Protein AF-A0A3G6J5B6-F1 (afdb_monomer_lite)

pLDDT: mean 77.74, std 16.74, range [31.55, 97.5]

Organism: NCBI:txid1862358

Sequence (348 aa):
MFDFSLPQRQQSPADLLTHHPTADLSTFVQHTSITLADLYRAPGVIAPTATPEEYPDSFTSWRYRCGLASPVDADMVTQTFLLRRLRRLLHIDDGQRAAMYASLLGSTQLAASLSQSQMRAAAMLVGLIFSEEPHEYDNVAYPGTIDAALAMLRSQPDVVAEATSLLSLLPVMNAQPETTEPAPVAAAPSWCGLTLHAHYTAAELYSAISSTPQVSLAHWPETINYFEHEQSTVGMIVTTIDPEAGQLAGNGRVATAISQHQCSLDLGQCVTADTRLGRALADDLTTAPTLLLAAGKPGTVETPSAEYEMLGTITLVESGSVDDAIYTVQVTHPLPQHVCRRWLSCGC

Radius of gyration: 21.91 Å; chains: 1; bounding box: 72×38×58 Å

Foldseek 3Di:
DDPPPDPPPPDQPLRLCLVVPDPAPVSSCVVNVDDPCRQLPFPPDDDPPDDPPQQHSANVSSCVVNVVDDFPDPPVLLVSLLRNLLSLCQQFQALVLLVLLLCLLPDPDALVPDDLLSNLSLLLVLLSSPQDDQDPSRPDDRLQDSRSSSVSSNVGVSSSVRSNSCSVVRNVVNDDPQDDHWAPFPPPPPSLNDTAQRKGFPSSNCSSQEPDSHNHVVPPPAQWDWHDDPVAIEIEGEFEDDQVPPPDPPVGWYWADPFQFKIKTQRDPRFACPDPVVVLQVDPDPRRHFYWYWYFYPPQPPDSSTMTGTQHTKDFDDDDPSVRSITMITGPGGHTPVSCCSRVVNDD

Secondary structure (DSSP, 8-state):
-----PPP----HHHHHHHS--S-HHHHHHHH---HHHHTPPPS---TT--TTS--SSHHHHHHHTTS---S-S-HHHHHHHHHHGGGGTT---HHHHHHHHHHHH----GGGS-HHHHHHHHHHHHHHH-SPPPTT------SSHHHHHHHHHT-HHHHHHHHHHHHHHHHHH--TTSPPP-B-TTS-TTS--BTT-EEEHHHHHHHH-S-S---GGG---SEEEEEETTEEEEEEEEEE-SS-SS--SS--EEEESSSSEEEEE-GGG--TTSHHHHHHHS--TT--EEEEEEE-TT-TTSTT-EEEEEEEEEEEEE--TTTTEEEEEESSPPPHHHHHHHHSS--

Structure (mmCIF, N/CA/C/O backbone):
data_AF-A0A3G6J5B6-F1
#
_entry.id   AF-A0A3G6J5B6-F1
#
loop_
_atom_site.group_PDB
_atom_site.id
_atom_site.type_symbol
_atom_site.label_atom_id
_atom_site.label_alt_id
_atom_site.label_comp_id
_atom_site.label_asym_id
_atom_site.label_entity_id
_atom_site.label_seq_id
_atom_site.pdbx_PDB_ins_code
_atom_site.Cartn_x
_atom_site.Cartn_y
_atom_site.Cartn_z
_atom_site.occupancy
_atom_site.B_iso_or_equiv
_atom_site.auth_seq_id
_atom_site.auth_comp_id
_atom_site.auth_asym_id
_atom_site.auth_atom_id
_atom_site.pdbx_PDB_model_num
ATOM 1 N N . MET A 1 1 ? 44.264 -15.698 17.844 1.00 42.72 1 MET A N 1
ATOM 2 C CA . MET A 1 1 ? 44.268 -15.176 16.465 1.00 42.72 1 MET A CA 1
ATOM 3 C C . MET A 1 1 ? 42.816 -14.850 16.167 1.00 42.72 1 MET A C 1
ATOM 5 O O . MET A 1 1 ? 42.048 -15.762 15.911 1.00 42.72 1 MET A O 1
ATOM 9 N N . PHE A 1 2 ? 42.405 -13.609 16.436 1.00 33.22 2 PHE A N 1
ATOM 10 C CA . PHE A 1 2 ? 41.030 -13.168 16.206 1.00 33.22 2 PHE A CA 1
ATOM 11 C C . PHE A 1 2 ? 40.900 -12.868 14.717 1.00 33.22 2 PHE A C 1
ATOM 13 O O . PHE A 1 2 ? 41.606 -12.001 14.204 1.00 33.22 2 PHE A O 1
ATOM 20 N N . ASP A 1 3 ? 40.069 -13.649 14.037 1.00 31.91 3 ASP A N 1
ATOM 21 C CA . ASP A 1 3 ? 39.690 -13.422 12.651 1.00 31.91 3 ASP A CA 1
ATOM 22 C C . ASP A 1 3 ? 38.783 -12.187 12.614 1.00 31.91 3 ASP A C 1
ATOM 24 O O . ASP A 1 3 ? 37.577 -12.254 12.844 1.00 31.91 3 ASP A O 1
ATOM 28 N N . PHE A 1 4 ? 39.401 -11.022 12.423 1.00 37.22 4 PHE A N 1
ATOM 29 C CA . PHE A 1 4 ? 38.705 -9.806 12.029 1.00 37.22 4 PHE A CA 1
ATOM 30 C C . PHE A 1 4 ? 38.394 -9.913 10.538 1.00 37.22 4 PHE A C 1
ATOM 32 O O . PHE A 1 4 ? 38.990 -9.225 9.708 1.00 37.22 4 PHE A O 1
ATOM 39 N N . SER A 1 5 ? 37.463 -10.801 10.197 1.00 32.56 5 SER A N 1
ATOM 40 C CA . SER A 1 5 ? 36.795 -10.750 8.909 1.00 32.56 5 SER A CA 1
ATOM 41 C C . SER A 1 5 ? 36.104 -9.389 8.826 1.00 32.56 5 SER A C 1
ATOM 43 O O . SER A 1 5 ? 35.134 -9.119 9.534 1.00 32.56 5 SER A O 1
ATOM 45 N N . LEU A 1 6 ? 36.681 -8.491 8.022 1.00 31.55 6 LEU A N 1
ATOM 46 C CA . LEU A 1 6 ? 36.073 -7.214 7.660 1.00 31.55 6 LEU A CA 1
ATOM 47 C C . LEU A 1 6 ? 34.620 -7.474 7.233 1.00 31.55 6 LEU A C 1
ATOM 49 O O . LEU A 1 6 ? 34.380 -8.478 6.554 1.00 31.55 6 LEU A O 1
ATOM 53 N N . PRO A 1 7 ? 33.655 -6.602 7.582 1.00 39.88 7 PRO A N 1
ATOM 54 C CA . PRO A 1 7 ? 32.309 -6.728 7.043 1.00 39.88 7 PRO A CA 1
ATOM 55 C C . PRO A 1 7 ? 32.432 -6.781 5.519 1.00 39.88 7 PRO A C 1
ATOM 57 O O . PRO A 1 7 ? 33.045 -5.892 4.919 1.00 39.88 7 PRO A O 1
ATOM 60 N N . GLN A 1 8 ? 31.936 -7.863 4.909 1.00 45.69 8 GLN A N 1
ATOM 61 C CA . GLN A 1 8 ? 31.892 -7.993 3.457 1.00 45.69 8 GLN A CA 1
ATOM 62 C C . GLN A 1 8 ? 31.290 -6.698 2.913 1.00 45.69 8 GLN A C 1
ATOM 64 O O . GLN A 1 8 ? 30.180 -6.327 3.299 1.00 45.69 8 GLN A O 1
ATOM 69 N N . ARG A 1 9 ? 32.036 -5.971 2.069 1.00 52.50 9 ARG A N 1
ATOM 70 C CA . ARG A 1 9 ? 31.459 -4.855 1.314 1.00 52.50 9 ARG A CA 1
ATOM 71 C C . ARG A 1 9 ? 30.231 -5.415 0.609 1.00 52.50 9 ARG A C 1
ATOM 73 O O . ARG A 1 9 ? 30.388 -6.289 -0.241 1.00 52.50 9 ARG A O 1
ATOM 80 N N . GLN A 1 10 ? 29.041 -4.940 0.976 1.00 64.81 10 GLN A N 1
ATOM 81 C CA . GLN A 1 10 ? 27.845 -5.197 0.185 1.00 64.81 10 GLN A CA 1
ATOM 82 C C . GLN A 1 10 ? 28.161 -4.728 -1.238 1.00 64.81 10 GLN A C 1
ATOM 84 O O . GLN A 1 10 ? 28.503 -3.562 -1.445 1.00 64.81 10 GLN A O 1
ATOM 89 N N . GLN A 1 11 ? 28.182 -5.668 -2.182 1.00 76.56 11 GLN A N 1
ATOM 90 C CA . GLN A 1 11 ? 28.435 -5.374 -3.589 1.00 76.56 11 GLN A CA 1
ATOM 91 C C . GLN A 1 11 ? 27.320 -4.461 -4.094 1.00 76.56 11 GLN A C 1
ATOM 93 O O . GLN A 1 11 ? 26.157 -4.648 -3.730 1.00 76.56 11 GLN A O 1
ATOM 98 N N . SER A 1 12 ? 27.666 -3.452 -4.895 1.00 85.69 12 SER A N 1
ATOM 99 C CA . SER A 1 12 ? 26.647 -2.545 -5.420 1.00 85.69 12 SER A CA 1
ATOM 100 C C . SER A 1 12 ? 25.731 -3.287 -6.409 1.00 85.69 12 SER A C 1
ATOM 102 O O . SER A 1 12 ? 26.182 -4.238 -7.058 1.00 85.69 12 SER A O 1
ATOM 104 N N . PRO A 1 13 ? 24.465 -2.861 -6.590 1.00 87.06 13 PRO A N 1
ATOM 105 C CA . PRO A 1 13 ? 23.591 -3.442 -7.610 1.00 87.06 13 PRO A CA 1
ATOM 106 C C . PRO A 1 13 ? 24.206 -3.440 -9.017 1.00 87.06 13 PRO A C 1
ATOM 108 O O . PRO A 1 13 ? 24.018 -4.392 -9.772 1.00 87.06 13 PRO A O 1
ATOM 111 N N . ALA A 1 14 ? 24.985 -2.407 -9.356 1.00 86.06 14 ALA A N 1
ATOM 112 C CA . ALA A 1 14 ? 25.696 -2.312 -10.630 1.00 86.06 14 ALA A CA 1
ATOM 113 C C . ALA A 1 14 ? 26.794 -3.380 -10.781 1.00 86.06 14 ALA A C 1
ATOM 115 O O . ALA A 1 14 ? 26.903 -4.007 -11.839 1.00 86.06 14 ALA A O 1
ATOM 116 N N . ASP A 1 15 ? 27.582 -3.627 -9.728 1.00 87.81 15 ASP A N 1
ATOM 117 C CA . ASP A 1 15 ? 28.602 -4.685 -9.736 1.00 87.81 15 ASP A CA 1
ATOM 118 C C . ASP A 1 15 ? 27.942 -6.057 -9.918 1.00 87.81 15 ASP A C 1
ATOM 120 O O . ASP A 1 15 ? 28.361 -6.864 -10.751 1.00 87.81 15 ASP A O 1
ATOM 124 N N . LEU A 1 16 ? 26.855 -6.297 -9.180 1.00 91.06 16 LEU A N 1
ATOM 125 C CA . LEU A 1 16 ? 26.084 -7.535 -9.252 1.00 91.06 16 LEU A CA 1
ATOM 126 C C . LEU A 1 16 ? 25.495 -7.766 -10.650 1.00 91.06 16 LEU A C 1
ATOM 128 O O . LEU A 1 16 ? 25.607 -8.872 -11.175 1.00 91.06 16 LEU A O 1
ATOM 132 N N . LEU A 1 17 ? 24.922 -6.740 -11.287 1.00 90.56 17 LEU A N 1
ATOM 133 C CA . LEU A 1 17 ? 24.386 -6.829 -12.653 1.00 90.56 17 LEU A CA 1
ATOM 134 C C . LEU A 1 17 ? 25.465 -7.042 -13.713 1.00 90.56 17 LEU A C 1
ATOM 136 O O . LEU A 1 17 ? 25.218 -7.714 -14.712 1.00 90.56 17 LEU A O 1
ATOM 140 N N . THR A 1 18 ? 26.665 -6.510 -13.492 1.00 90.38 18 THR A N 1
ATOM 141 C CA . THR A 1 18 ? 27.806 -6.735 -14.388 1.00 90.38 18 THR A CA 1
ATOM 142 C C . THR A 1 18 ? 28.248 -8.202 -14.359 1.00 90.38 18 THR A C 1
ATOM 144 O O . THR A 1 18 ? 28.619 -8.761 -15.391 1.00 90.38 18 THR A O 1
ATOM 147 N N . HIS A 1 19 ? 28.174 -8.853 -13.193 1.00 91.88 19 HIS A N 1
ATOM 148 C CA . HIS A 1 19 ? 28.518 -10.269 -13.031 1.00 91.88 19 HIS A CA 1
ATOM 149 C C . HIS A 1 19 ? 27.365 -11.233 -13.348 1.00 91.88 19 HIS A C 1
ATOM 151 O O . HIS A 1 19 ? 27.614 -12.361 -13.773 1.00 91.88 19 HIS A O 1
ATOM 157 N N . HIS A 1 20 ? 26.118 -10.788 -13.190 1.00 92.12 20 HIS A N 1
ATOM 158 C CA . HIS A 1 20 ? 24.905 -11.572 -13.428 1.00 92.12 20 HIS A CA 1
ATOM 159 C C . HIS A 1 20 ? 23.931 -10.814 -14.347 1.00 92.12 20 HIS A C 1
ATOM 161 O O . HIS A 1 20 ? 22.858 -10.394 -13.902 1.00 92.12 20 HIS A O 1
ATOM 167 N N . PRO A 1 21 ? 24.280 -10.623 -15.634 1.00 93.12 21 PRO A N 1
ATOM 168 C CA . PRO A 1 21 ? 23.452 -9.863 -16.558 1.00 93.12 21 PRO A CA 1
ATOM 169 C C . PRO A 1 21 ? 22.143 -10.605 -16.842 1.00 93.12 21 PRO A C 1
ATOM 171 O O . PRO A 1 21 ? 22.138 -11.746 -17.305 1.00 93.12 21 PRO A O 1
ATOM 174 N N . THR A 1 22 ? 21.017 -9.945 -16.587 1.00 94.69 22 THR A N 1
ATOM 175 C CA . THR A 1 22 ? 19.683 -10.480 -16.874 1.00 94.69 22 THR A CA 1
ATOM 176 C C . THR A 1 22 ? 18.681 -9.352 -17.110 1.00 94.69 22 THR A C 1
ATOM 178 O O . THR A 1 22 ? 18.867 -8.223 -16.651 1.00 94.69 22 THR A O 1
ATOM 181 N N . ALA A 1 23 ? 17.619 -9.661 -17.853 1.00 93.12 23 ALA A N 1
ATOM 182 C CA . ALA A 1 23 ? 16.462 -8.786 -18.016 1.00 93.12 23 ALA A CA 1
ATOM 183 C C . ALA A 1 23 ? 15.356 -9.046 -16.984 1.00 93.12 23 ALA A C 1
ATOM 185 O O . ALA A 1 23 ? 14.442 -8.238 -16.852 1.00 93.12 23 ALA A O 1
ATOM 186 N N . ASP A 1 24 ? 15.450 -10.161 -16.266 1.00 94.75 24 ASP A N 1
ATOM 187 C CA . ASP A 1 24 ? 14.440 -10.647 -15.339 1.00 94.75 24 ASP A CA 1
ATOM 188 C C . ASP A 1 24 ? 14.869 -10.380 -13.890 1.00 94.75 24 ASP A C 1
ATOM 190 O O . ASP A 1 24 ? 15.874 -10.919 -13.413 1.00 94.75 24 ASP A O 1
ATOM 194 N N . LEU A 1 25 ? 14.082 -9.550 -13.198 1.00 95.00 25 LEU A N 1
ATOM 195 C CA . LEU A 1 25 ? 14.292 -9.177 -11.800 1.00 95.00 25 LEU A CA 1
ATOM 196 C C . LEU A 1 25 ? 14.256 -10.395 -10.864 1.00 95.00 25 LEU A C 1
ATOM 198 O O . LEU A 1 25 ? 15.042 -10.464 -9.921 1.00 95.00 25 LEU A O 1
ATOM 202 N N . SER A 1 26 ? 13.390 -11.375 -11.134 1.00 93.75 26 SER A N 1
ATOM 203 C CA . SER A 1 26 ? 13.266 -12.577 -10.304 1.00 93.75 26 SER A CA 1
ATOM 204 C C . SER A 1 26 ? 14.547 -13.408 -10.349 1.00 93.75 26 SER A C 1
ATOM 206 O O . SER A 1 26 ? 15.126 -13.733 -9.312 1.00 93.75 26 SER A O 1
ATOM 208 N N . THR A 1 27 ? 15.050 -13.642 -11.562 1.00 94.25 27 THR A N 1
ATOM 209 C CA . THR A 1 27 ? 16.322 -14.317 -11.819 1.00 94.25 27 THR A CA 1
ATOM 210 C C . THR A 1 27 ? 17.488 -13.562 -11.168 1.00 94.25 27 THR A C 1
ATOM 212 O O . THR A 1 27 ? 18.389 -14.178 -10.599 1.00 94.25 27 THR A O 1
ATOM 215 N N . PHE A 1 28 ? 17.481 -12.225 -11.220 1.00 95.00 28 PHE A N 1
ATOM 216 C CA . PHE A 1 28 ? 18.530 -11.402 -10.616 1.00 95.00 28 PHE A CA 1
ATOM 217 C C . PHE A 1 28 ? 18.592 -11.560 -9.091 1.00 95.00 28 PHE A C 1
ATOM 219 O O . PHE A 1 28 ? 19.658 -11.852 -8.544 1.00 95.00 28 PHE A O 1
ATOM 226 N N . VAL A 1 29 ? 17.453 -11.410 -8.411 1.00 93.12 29 VAL A N 1
ATOM 227 C CA . VAL A 1 29 ? 17.349 -11.529 -6.947 1.00 93.12 29 VAL A CA 1
ATOM 228 C C . VAL A 1 29 ? 17.741 -12.935 -6.483 1.00 93.12 29 VAL A C 1
ATOM 230 O O . VAL A 1 29 ? 18.508 -13.077 -5.532 1.00 93.12 29 VAL A O 1
ATOM 233 N N . GLN A 1 30 ? 17.297 -13.977 -7.194 1.00 91.56 30 GLN A N 1
ATOM 234 C CA . GLN A 1 30 ? 17.623 -15.370 -6.867 1.00 91.56 30 GLN A CA 1
ATOM 235 C C . GLN A 1 30 ? 19.124 -15.675 -6.965 1.00 91.56 30 GLN A C 1
ATOM 237 O O . GLN A 1 30 ? 19.658 -16.388 -6.119 1.00 91.56 30 GLN A O 1
ATOM 242 N N . HIS A 1 31 ? 19.818 -15.143 -7.975 1.00 92.44 31 HIS A N 1
ATOM 243 C CA . HIS A 1 31 ? 21.240 -15.436 -8.185 1.00 92.44 31 HIS A CA 1
ATOM 244 C C . HIS A 1 31 ? 22.187 -14.591 -7.334 1.00 92.44 31 HIS A C 1
ATOM 246 O O . HIS A 1 31 ? 23.276 -15.050 -7.001 1.00 92.44 31 HIS A O 1
ATOM 252 N N . THR A 1 32 ? 21.797 -13.365 -6.993 1.00 91.44 32 THR A N 1
ATOM 253 C CA . THR A 1 32 ? 22.680 -12.420 -6.291 1.00 91.44 32 THR A CA 1
ATOM 254 C C . THR A 1 32 ? 22.428 -12.360 -4.791 1.00 91.44 32 THR A C 1
ATOM 256 O O . THR A 1 32 ? 23.261 -11.835 -4.058 1.00 91.44 32 THR A O 1
ATOM 259 N N . SER A 1 33 ? 21.300 -12.903 -4.320 1.00 87.75 33 SER A N 1
ATOM 260 C CA . SER A 1 33 ? 20.852 -12.799 -2.923 1.00 87.75 33 SER A CA 1
ATOM 261 C C . SER A 1 33 ? 20.696 -11.354 -2.418 1.00 87.75 33 SER A C 1
ATOM 263 O O . SER A 1 33 ? 20.596 -11.140 -1.210 1.00 87.75 33 SER A O 1
ATOM 265 N N . ILE A 1 34 ? 20.666 -10.353 -3.310 1.00 89.25 34 ILE A N 1
ATOM 266 C CA . ILE A 1 34 ? 20.338 -8.973 -2.939 1.00 89.25 34 ILE A CA 1
ATOM 267 C C . ILE A 1 34 ? 18.855 -8.884 -2.575 1.00 89.25 34 ILE A C 1
ATOM 269 O O . ILE A 1 34 ? 18.004 -9.468 -3.247 1.00 89.25 34 ILE A O 1
ATOM 273 N N . THR A 1 35 ? 18.522 -8.147 -1.518 1.00 90.19 35 THR A N 1
ATOM 274 C CA . THR A 1 35 ? 17.116 -7.906 -1.178 1.00 90.19 35 THR A CA 1
ATOM 275 C C . THR A 1 35 ? 16.519 -6.840 -2.099 1.00 90.19 35 THR A C 1
ATOM 277 O O . THR A 1 35 ? 17.224 -5.945 -2.569 1.00 90.19 35 THR A O 1
ATOM 280 N N . LEU A 1 36 ? 15.201 -6.883 -2.333 1.00 91.50 36 LEU A N 1
ATOM 281 C CA . LEU A 1 36 ? 14.524 -5.798 -3.053 1.00 91.50 36 LEU A CA 1
ATOM 282 C C . LEU A 1 36 ? 14.696 -4.462 -2.307 1.00 91.50 36 LEU A C 1
ATOM 284 O O . LEU A 1 36 ? 14.989 -3.447 -2.925 1.00 91.50 36 LEU A O 1
ATOM 288 N N . ALA A 1 37 ? 14.625 -4.454 -0.974 1.00 87.44 37 ALA A N 1
ATOM 289 C CA . ALA A 1 37 ? 14.861 -3.241 -0.190 1.00 87.44 37 ALA A CA 1
ATOM 290 C C . ALA A 1 37 ? 16.252 -2.627 -0.436 1.00 87.44 37 ALA A C 1
ATOM 292 O O . ALA A 1 37 ? 16.369 -1.407 -0.522 1.00 87.44 37 ALA A O 1
ATOM 293 N N . ASP A 1 38 ? 17.295 -3.450 -0.587 1.00 86.25 38 ASP A N 1
ATOM 294 C CA . ASP A 1 38 ? 18.650 -2.977 -0.889 1.00 86.25 38 ASP A CA 1
ATOM 295 C C . ASP A 1 38 ? 18.794 -2.501 -2.338 1.00 86.25 38 ASP A C 1
ATOM 297 O O . ASP A 1 38 ? 19.454 -1.494 -2.584 1.00 86.25 38 ASP A O 1
ATOM 301 N N . LEU A 1 39 ? 18.148 -3.183 -3.288 1.00 89.12 39 LEU A N 1
ATOM 302 C CA . LEU A 1 39 ? 18.158 -2.814 -4.707 1.00 89.12 39 LEU A CA 1
ATOM 303 C C . LEU A 1 39 ? 17.505 -1.444 -4.969 1.00 89.12 39 LEU A C 1
ATOM 305 O O . LEU A 1 39 ? 17.984 -0.687 -5.814 1.00 89.12 39 LEU A O 1
ATOM 309 N N . TYR A 1 40 ? 16.432 -1.141 -4.234 1.00 87.81 40 TYR A N 1
ATOM 310 C CA . TYR A 1 40 ? 15.631 0.085 -4.350 1.00 87.81 40 TYR A CA 1
ATOM 311 C C . TYR A 1 40 ? 15.936 1.117 -3.253 1.00 87.81 40 TYR A C 1
ATOM 313 O O . TYR A 1 40 ? 15.201 2.099 -3.078 1.00 87.81 40 TYR A O 1
ATOM 321 N N . ARG A 1 41 ? 17.004 0.903 -2.474 1.00 77.56 41 ARG A N 1
ATOM 322 C CA . ARG A 1 41 ? 17.431 1.848 -1.445 1.00 77.56 41 ARG A CA 1
ATOM 323 C C . ARG A 1 41 ? 17.878 3.136 -2.126 1.00 77.56 41 ARG A C 1
ATOM 325 O O . ARG A 1 41 ? 18.862 3.139 -2.856 1.00 77.56 41 ARG A O 1
ATOM 332 N N . ALA A 1 42 ? 17.197 4.241 -1.832 1.00 57.19 42 ALA A N 1
ATOM 333 C CA . ALA A 1 42 ? 17.701 5.547 -2.232 1.00 57.19 42 ALA A CA 1
ATOM 334 C C . ALA A 1 42 ? 19.010 5.825 -1.473 1.00 57.19 42 ALA A C 1
ATOM 336 O O . ALA A 1 42 ? 19.003 5.740 -0.238 1.00 57.19 42 ALA A O 1
ATOM 337 N N . PRO A 1 43 ? 20.122 6.170 -2.142 1.00 50.94 43 PRO A N 1
ATOM 338 C CA . PRO A 1 43 ? 21.253 6.770 -1.472 1.00 50.94 43 PRO A CA 1
ATOM 339 C C . PRO A 1 43 ? 20.716 8.036 -0.810 1.00 50.94 43 PRO A C 1
ATOM 341 O O . PRO A 1 43 ? 20.153 8.923 -1.454 1.00 50.94 43 PRO A O 1
ATOM 344 N N . GLY A 1 44 ? 20.779 8.049 0.520 1.00 37.34 44 GLY A N 1
ATOM 345 C CA . GLY A 1 44 ? 20.328 9.179 1.308 1.00 37.34 44 GLY A CA 1
ATOM 346 C C . GLY A 1 44 ? 21.014 10.444 0.813 1.00 37.34 44 GLY A C 1
ATOM 347 O O . GLY A 1 44 ? 22.231 10.463 0.679 1.00 37.34 44 GLY A O 1
ATOM 348 N N . VAL A 1 45 ? 20.210 11.480 0.573 1.00 35.28 45 VAL A N 1
ATOM 349 C CA . VAL A 1 45 ? 20.657 12.855 0.345 1.00 35.28 45 VAL A CA 1
ATOM 350 C C . VAL A 1 45 ? 21.665 12.961 -0.798 1.00 35.28 45 VAL A C 1
ATOM 352 O O . VAL A 1 45 ? 22.880 12.961 -0.609 1.00 35.28 45 VAL A O 1
ATOM 355 N N . ILE A 1 46 ? 21.124 13.139 -2.000 1.00 37.12 46 ILE A N 1
ATOM 356 C CA . ILE A 1 46 ? 21.845 13.769 -3.100 1.00 37.12 46 ILE A CA 1
ATOM 357 C C . ILE A 1 46 ? 22.542 15.016 -2.537 1.00 37.12 46 ILE A C 1
ATOM 359 O O . ILE A 1 46 ? 21.894 15.938 -2.037 1.00 37.12 46 ILE A O 1
ATOM 363 N N . ALA A 1 47 ? 23.877 15.013 -2.566 1.00 33.38 47 ALA A N 1
ATOM 364 C CA . ALA A 1 47 ? 24.666 16.212 -2.338 1.00 33.38 47 ALA A CA 1
ATOM 365 C C . ALA A 1 47 ? 24.092 17.340 -3.221 1.00 33.38 47 ALA A C 1
ATOM 367 O O . ALA A 1 47 ? 23.716 17.045 -4.355 1.00 33.38 47 ALA A O 1
ATOM 368 N N . PRO A 1 48 ? 24.066 18.615 -2.785 1.00 37.38 48 PRO A N 1
ATOM 369 C CA . PRO A 1 48 ? 23.473 19.740 -3.535 1.00 37.38 48 PRO A CA 1
ATOM 370 C C . PRO A 1 48 ? 24.037 19.988 -4.952 1.00 37.38 48 PRO A C 1
ATOM 372 O O . PRO A 1 48 ? 23.706 20.983 -5.588 1.00 37.38 48 PRO A O 1
ATOM 375 N N . THR A 1 49 ? 24.939 19.129 -5.424 1.00 37.50 49 THR A N 1
ATOM 376 C CA . THR A 1 49 ? 25.699 19.225 -6.663 1.00 37.50 49 THR A CA 1
ATOM 377 C C . THR A 1 49 ? 25.517 18.031 -7.604 1.00 37.50 49 THR A C 1
ATOM 379 O O . THR A 1 49 ? 26.186 18.025 -8.636 1.00 37.50 49 THR A O 1
ATOM 382 N N . ALA A 1 50 ? 24.699 17.011 -7.296 1.00 40.84 50 ALA A N 1
ATOM 383 C CA . ALA A 1 50 ? 24.488 15.938 -8.276 1.00 40.84 50 ALA A CA 1
ATOM 384 C C . ALA A 1 50 ? 23.655 16.462 -9.451 1.00 40.84 50 ALA A C 1
ATOM 386 O O . ALA A 1 50 ? 22.618 17.107 -9.276 1.00 40.84 50 ALA A O 1
ATOM 387 N N . THR A 1 51 ? 24.154 16.226 -10.659 1.00 42.62 51 THR A N 1
ATOM 388 C CA . THR A 1 51 ? 23.466 16.575 -11.894 1.00 42.62 51 THR A CA 1
ATOM 389 C C . THR A 1 51 ? 22.235 15.672 -12.075 1.00 42.62 51 THR A C 1
ATOM 391 O O . THR A 1 51 ? 22.236 14.541 -11.590 1.00 42.62 51 THR A O 1
ATOM 394 N N . PRO A 1 52 ? 21.193 16.112 -12.804 1.00 42.53 52 PRO A N 1
ATOM 395 C CA . PRO A 1 52 ? 19.992 15.315 -13.115 1.00 42.53 52 PRO A CA 1
ATOM 396 C C . PRO A 1 52 ? 20.225 13.988 -13.874 1.00 42.53 52 PRO A C 1
ATOM 398 O O . PRO A 1 52 ? 19.269 13.375 -14.336 1.00 42.53 52 PRO A O 1
ATOM 401 N N . GLU A 1 53 ? 21.474 13.557 -14.057 1.00 44.06 53 GLU A N 1
ATOM 402 C CA . GLU A 1 53 ? 21.873 12.392 -14.857 1.00 44.06 53 GLU A CA 1
ATOM 403 C C . GLU A 1 53 ? 21.921 11.078 -14.059 1.00 44.06 53 GLU A C 1
ATOM 405 O O . GLU A 1 53 ? 22.133 10.007 -14.632 1.00 44.06 53 GLU A O 1
ATOM 410 N N . GLU A 1 54 ? 21.697 11.106 -12.746 1.00 53.66 54 GLU A N 1
ATOM 411 C CA . GLU A 1 54 ? 21.625 9.881 -11.954 1.00 53.66 54 GLU A CA 1
ATOM 412 C C . GLU A 1 54 ? 20.218 9.276 -12.047 1.00 53.66 54 GLU A C 1
ATOM 414 O O . GLU A 1 54 ? 19.293 9.682 -11.350 1.00 53.66 54 GLU A O 1
ATOM 419 N N . TYR A 1 55 ? 20.060 8.278 -12.928 1.00 53.88 55 TYR A N 1
ATOM 420 C CA . TYR A 1 55 ? 18.854 7.442 -13.020 1.00 53.88 55 TYR A CA 1
ATOM 421 C C . TYR A 1 55 ? 18.339 7.029 -11.624 1.00 53.88 55 TYR A C 1
ATOM 423 O O . TYR A 1 55 ? 19.146 6.788 -10.736 1.00 53.88 55 TYR A O 1
ATOM 431 N N . PRO A 1 56 ? 17.032 6.872 -11.390 1.00 66.75 56 PRO A N 1
ATOM 432 C CA . PRO A 1 56 ? 16.533 6.501 -10.065 1.00 66.75 56 PRO A CA 1
ATOM 433 C C . PRO A 1 56 ? 17.004 5.092 -9.688 1.00 66.75 56 PRO A C 1
ATOM 435 O O . PRO A 1 56 ? 17.163 4.272 -10.586 1.00 66.75 56 PRO A O 1
ATOM 438 N N . ASP A 1 57 ? 17.190 4.761 -8.410 1.00 79.31 57 ASP A N 1
ATOM 439 C CA . ASP A 1 57 ? 17.583 3.397 -8.014 1.00 79.31 57 ASP A CA 1
ATOM 440 C C . ASP A 1 57 ? 16.400 2.432 -8.156 1.00 79.31 57 ASP A C 1
ATOM 442 O O . ASP A 1 57 ? 15.611 2.198 -7.242 1.00 79.31 57 ASP A O 1
ATOM 446 N N . SER A 1 58 ? 16.264 1.937 -9.382 1.00 90.25 58 SER A N 1
ATOM 447 C CA . SER A 1 58 ? 15.293 0.958 -9.855 1.00 90.25 58 SER A CA 1
ATOM 448 C C . SER A 1 58 ? 16.036 -0.099 -10.669 1.00 90.25 58 SER A C 1
ATOM 450 O O . SER A 1 58 ? 17.137 0.153 -11.172 1.00 90.25 58 SER A O 1
ATOM 452 N N . PHE A 1 59 ? 15.461 -1.287 -10.825 1.00 93.75 59 PHE A N 1
ATOM 453 C CA . PHE A 1 59 ? 16.135 -2.366 -11.545 1.00 93.75 59 PHE A CA 1
ATOM 454 C C . PHE A 1 59 ? 16.399 -2.000 -13.013 1.00 93.75 59 PHE A C 1
ATOM 456 O O . PHE A 1 59 ? 17.504 -2.202 -13.520 1.00 93.75 59 PHE A O 1
ATOM 463 N N . THR A 1 60 ? 15.418 -1.393 -13.679 1.00 93.12 60 THR A N 1
ATOM 464 C CA . THR A 1 60 ? 15.525 -0.908 -15.061 1.00 93.12 60 THR A CA 1
ATOM 465 C C . THR A 1 60 ? 16.616 0.146 -15.194 1.00 93.12 60 THR A C 1
ATOM 467 O O . THR A 1 60 ? 17.468 0.049 -16.077 1.00 93.12 60 THR A O 1
ATOM 470 N N . SER A 1 61 ? 16.661 1.111 -14.277 1.00 89.56 61 SER A N 1
ATOM 471 C CA . SER A 1 61 ? 17.719 2.122 -14.248 1.00 89.56 61 SER A CA 1
ATOM 472 C C . SER A 1 61 ? 19.112 1.523 -14.107 1.00 89.56 61 SER A C 1
ATOM 474 O O . SER A 1 61 ? 20.043 1.947 -14.793 1.00 89.56 61 SER A O 1
ATOM 476 N N . TRP A 1 62 ? 19.276 0.529 -13.230 1.00 89.88 62 TRP A N 1
ATOM 477 C CA . TRP A 1 62 ? 20.554 -0.157 -13.081 1.00 89.88 62 TRP A CA 1
ATOM 478 C C . TRP A 1 62 ? 20.951 -0.884 -14.367 1.00 89.88 62 TRP A C 1
ATOM 480 O O . TRP A 1 62 ? 22.108 -0.816 -14.780 1.00 89.88 62 TRP A O 1
ATOM 490 N N . ARG A 1 63 ? 19.989 -1.494 -15.067 1.00 92.31 63 ARG A N 1
ATOM 491 C CA . ARG A 1 63 ? 20.233 -2.096 -16.384 1.00 92.31 63 ARG A CA 1
ATOM 492 C C . ARG A 1 63 ? 20.654 -1.064 -17.432 1.00 92.31 63 ARG A C 1
ATOM 494 O O . ARG A 1 63 ? 21.551 -1.366 -18.216 1.00 92.31 63 ARG A O 1
ATOM 501 N N . TYR A 1 64 ? 20.080 0.141 -17.429 1.00 89.75 64 TYR A N 1
ATOM 502 C CA . TYR A 1 64 ? 20.524 1.237 -18.303 1.00 89.75 64 TYR A CA 1
ATOM 503 C C . TYR A 1 64 ? 21.950 1.680 -17.988 1.00 89.75 64 TYR A C 1
ATOM 505 O O . TYR A 1 64 ? 22.780 1.750 -18.893 1.00 89.75 64 TYR A O 1
ATOM 513 N N . ARG A 1 65 ? 22.271 1.893 -16.706 1.00 85.69 65 ARG A N 1
ATOM 514 C CA . ARG A 1 65 ? 23.621 2.269 -16.247 1.00 85.69 65 ARG A CA 1
ATOM 515 C C . ARG A 1 65 ? 24.682 1.237 -16.646 1.00 85.69 65 ARG A C 1
ATOM 517 O O . ARG A 1 65 ? 25.788 1.611 -17.019 1.00 85.69 65 ARG A O 1
ATOM 524 N N . CYS A 1 66 ? 24.338 -0.049 -16.610 1.00 87.19 66 CYS A N 1
ATOM 525 C CA . CYS A 1 66 ? 25.225 -1.143 -17.012 1.00 87.19 66 CYS A CA 1
ATOM 526 C C . CYS A 1 66 ? 25.248 -1.406 -18.533 1.00 87.19 66 CYS A C 1
ATOM 528 O O . CYS A 1 66 ? 25.914 -2.342 -18.969 1.00 87.19 66 CYS A O 1
ATOM 530 N N . GLY A 1 67 ? 24.513 -0.638 -19.348 1.00 88.88 67 GLY A N 1
ATOM 531 C CA . GLY A 1 67 ? 24.424 -0.853 -20.798 1.00 88.88 67 GLY A CA 1
ATOM 532 C C . GLY A 1 67 ? 23.720 -2.157 -21.201 1.00 88.88 67 GLY A C 1
ATOM 533 O O . GLY A 1 67 ? 23.906 -2.642 -22.314 1.00 88.88 67 GLY A O 1
ATOM 534 N N . LEU A 1 68 ? 22.923 -2.742 -20.299 1.00 89.31 68 LEU A N 1
ATOM 535 C CA . LEU A 1 68 ? 22.182 -3.995 -20.506 1.00 89.31 68 LEU A CA 1
ATOM 536 C C . LEU A 1 68 ? 20.801 -3.778 -21.142 1.00 89.31 68 LEU A C 1
ATOM 538 O O . LEU A 1 68 ? 20.121 -4.740 -21.507 1.00 89.31 68 LEU A O 1
ATOM 542 N N . ALA A 1 69 ? 20.359 -2.527 -21.218 1.00 88.56 69 ALA A N 1
ATOM 543 C CA . ALA A 1 69 ? 19.142 -2.100 -21.890 1.00 88.56 69 ALA A CA 1
ATOM 544 C C . ALA A 1 69 ? 19.286 -0.639 -22.340 1.00 88.56 69 ALA A C 1
ATOM 546 O O . ALA A 1 69 ? 20.215 0.061 -21.930 1.00 88.56 69 ALA A O 1
ATOM 547 N N . SER A 1 70 ? 18.358 -0.175 -23.169 1.00 85.75 70 SER A N 1
ATOM 548 C CA . SER A 1 70 ? 18.227 1.235 -23.539 1.00 85.75 70 SER A CA 1
ATOM 549 C C . SER A 1 70 ? 16.789 1.681 -23.286 1.00 85.75 70 SER A C 1
ATOM 551 O O . SER A 1 70 ? 15.895 0.858 -23.496 1.00 85.75 70 SER A O 1
ATOM 553 N N . PRO A 1 71 ? 16.562 2.935 -22.854 1.00 82.25 71 PRO A N 1
ATOM 554 C CA . PRO A 1 71 ? 15.218 3.470 -22.679 1.00 82.25 71 PRO A CA 1
ATOM 555 C C . PRO A 1 71 ? 14.388 3.311 -23.950 1.00 82.25 71 PRO A C 1
ATOM 557 O O . PRO A 1 71 ? 14.863 3.636 -25.043 1.00 82.25 71 PRO A O 1
ATOM 560 N N . VAL A 1 72 ? 13.169 2.792 -23.809 1.00 77.50 72 VAL A N 1
ATOM 561 C CA . VAL A 1 72 ? 12.248 2.618 -24.940 1.00 77.50 72 VAL A CA 1
ATOM 562 C C . VAL A 1 72 ? 11.559 3.939 -25.298 1.00 77.50 72 VAL A C 1
ATOM 564 O O . VAL A 1 72 ? 11.319 4.200 -26.478 1.00 77.50 72 VAL A O 1
ATOM 567 N N . ASP A 1 73 ? 11.298 4.794 -24.304 1.00 71.56 73 ASP A N 1
ATOM 568 C CA . ASP A 1 73 ? 10.506 6.014 -24.462 1.00 71.56 73 ASP A CA 1
ATOM 569 C C . ASP A 1 73 ? 11.338 7.299 -24.486 1.00 71.56 73 ASP A C 1
ATOM 571 O O . ASP A 1 73 ? 12.382 7.431 -23.848 1.00 71.56 73 ASP A O 1
ATOM 575 N N . ALA A 1 74 ? 10.824 8.296 -25.210 1.00 70.81 74 ALA A N 1
ATOM 576 C CA . ALA A 1 74 ? 11.428 9.624 -25.283 1.00 70.81 74 ALA A CA 1
ATOM 577 C C . ALA A 1 74 ? 11.140 10.491 -24.040 1.00 70.81 74 ALA A C 1
ATOM 579 O O . ALA A 1 74 ? 11.894 11.426 -23.765 1.00 70.81 74 ALA A O 1
ATOM 580 N N . ASP A 1 75 ? 10.067 10.207 -23.290 1.00 85.25 75 ASP A N 1
ATOM 581 C CA . ASP A 1 75 ? 9.703 10.959 -22.080 1.00 85.25 75 ASP A CA 1
ATOM 582 C C . ASP A 1 75 ? 10.448 10.435 -20.845 1.00 85.25 75 ASP A C 1
ATOM 584 O O . ASP A 1 75 ? 9.901 9.784 -19.951 1.00 85.25 75 ASP A O 1
ATOM 588 N N . MET A 1 76 ? 11.739 10.749 -20.807 1.00 83.25 76 MET A N 1
ATOM 589 C CA . MET A 1 76 ? 12.631 10.294 -19.747 1.00 83.25 76 MET A CA 1
ATOM 590 C C . MET A 1 76 ? 12.334 10.899 -18.378 1.00 83.25 76 MET A C 1
ATOM 592 O O . MET A 1 76 ? 12.680 10.299 -17.358 1.00 83.25 76 MET A O 1
ATOM 596 N N . VAL A 1 77 ? 11.682 12.063 -18.345 1.00 84.75 77 VAL A N 1
ATOM 597 C CA . VAL A 1 77 ? 11.305 12.742 -17.102 1.00 84.75 77 VAL A CA 1
ATOM 598 C C . VAL A 1 77 ? 10.201 11.950 -16.408 1.00 84.75 77 VAL A C 1
ATOM 600 O O . VAL A 1 77 ? 10.371 11.549 -15.254 1.00 84.75 77 VAL A O 1
ATOM 603 N N . THR A 1 78 ? 9.118 11.637 -17.125 1.00 86.81 78 THR A N 1
ATOM 604 C CA . THR A 1 78 ? 8.022 10.823 -16.584 1.00 86.81 78 THR A CA 1
ATOM 605 C C . THR A 1 78 ? 8.497 9.417 -16.228 1.00 86.81 78 THR A C 1
ATOM 607 O O . THR A 1 78 ? 8.190 8.929 -15.138 1.00 86.81 78 THR A O 1
ATOM 610 N N . GLN A 1 79 ? 9.300 8.778 -17.088 1.00 89.00 79 GLN A N 1
ATOM 611 C CA . GLN A 1 79 ? 9.838 7.445 -16.806 1.00 89.00 79 GLN A CA 1
ATOM 612 C C . GLN A 1 79 ? 10.650 7.425 -15.505 1.00 89.00 79 GLN A C 1
ATOM 614 O O . GLN A 1 79 ? 10.414 6.590 -14.630 1.00 89.00 79 GLN A O 1
ATOM 619 N N . THR A 1 80 ? 11.576 8.373 -15.350 1.00 86.31 80 THR A N 1
ATOM 620 C CA . THR A 1 80 ? 12.427 8.504 -14.159 1.00 86.31 80 THR A CA 1
ATOM 621 C C . THR A 1 80 ? 11.595 8.741 -12.902 1.00 86.31 80 THR A C 1
ATOM 623 O O . THR A 1 80 ? 11.807 8.080 -11.881 1.00 86.31 80 THR A O 1
ATOM 626 N N . PHE A 1 81 ? 10.610 9.638 -12.974 1.00 87.06 81 PHE A N 1
ATOM 627 C CA . PHE A 1 81 ? 9.692 9.887 -11.868 1.00 87.06 81 PHE A CA 1
ATOM 628 C C . PHE A 1 81 ? 8.990 8.596 -11.418 1.00 87.06 81 PHE A C 1
ATOM 630 O O . PHE A 1 81 ? 9.022 8.257 -10.231 1.00 87.06 81 PHE A O 1
ATOM 637 N N . LEU A 1 82 ? 8.404 7.849 -12.357 1.00 91.00 82 LEU A N 1
ATOM 638 C CA . LEU A 1 82 ? 7.639 6.641 -12.053 1.00 91.00 82 LEU A CA 1
ATOM 639 C C . LEU A 1 82 ? 8.520 5.495 -11.547 1.00 91.00 82 LEU A C 1
ATOM 641 O O . LEU A 1 82 ? 8.181 4.889 -10.531 1.00 91.00 82 LEU A O 1
ATOM 645 N N . LEU A 1 83 ? 9.669 5.236 -12.184 1.00 91.00 83 LEU A N 1
ATOM 646 C CA . LEU A 1 83 ? 10.623 4.207 -11.748 1.00 91.00 83 LEU A CA 1
ATOM 647 C C . LEU A 1 83 ? 11.058 4.428 -10.295 1.00 91.00 83 LEU A C 1
ATOM 649 O O . LEU A 1 83 ? 11.092 3.492 -9.499 1.00 91.00 83 LEU A O 1
ATOM 653 N N . ARG A 1 84 ? 11.306 5.682 -9.902 1.00 87.12 84 ARG A N 1
ATOM 654 C CA . ARG A 1 84 ? 11.653 6.018 -8.516 1.00 87.12 84 ARG A CA 1
ATOM 655 C C . ARG A 1 84 ? 10.509 5.757 -7.536 1.00 87.12 84 ARG A C 1
ATOM 657 O O . ARG A 1 84 ? 10.753 5.452 -6.369 1.00 87.12 84 ARG A O 1
ATOM 664 N N . ARG A 1 85 ? 9.257 5.909 -7.975 1.00 88.62 85 ARG A N 1
ATOM 665 C CA . ARG A 1 85 ? 8.068 5.660 -7.145 1.00 88.62 85 ARG A CA 1
ATOM 666 C C . ARG A 1 85 ? 7.764 4.166 -7.002 1.00 88.62 85 ARG A C 1
ATOM 668 O O . ARG A 1 85 ? 7.110 3.814 -6.027 1.00 88.62 85 ARG A O 1
ATOM 675 N N . LEU A 1 86 ? 8.300 3.284 -7.857 1.00 92.62 86 LEU A N 1
ATOM 676 C CA . LEU A 1 86 ? 8.100 1.829 -7.738 1.00 92.62 86 LEU A CA 1
ATOM 677 C C . LEU A 1 86 ? 8.602 1.245 -6.412 1.00 92.62 86 LEU A C 1
ATOM 679 O O . LEU A 1 86 ? 8.018 0.283 -5.921 1.00 92.62 86 LEU A O 1
ATOM 683 N N . ARG A 1 87 ? 9.596 1.869 -5.762 1.00 90.00 87 ARG A N 1
ATOM 684 C CA . ARG A 1 87 ? 10.032 1.489 -4.403 1.00 90.00 87 ARG A CA 1
ATOM 685 C C . ARG A 1 87 ? 8.898 1.517 -3.371 1.00 90.00 87 ARG A C 1
ATOM 687 O O . ARG A 1 87 ? 8.984 0.875 -2.335 1.00 90.00 87 ARG A O 1
ATOM 694 N N . ARG A 1 88 ? 7.830 2.275 -3.632 1.00 89.69 88 ARG A N 1
ATOM 695 C CA . ARG A 1 88 ? 6.654 2.332 -2.762 1.00 89.69 88 ARG A CA 1
ATOM 696 C C . ARG A 1 88 ? 5.780 1.091 -2.861 1.00 89.69 88 ARG A C 1
ATOM 698 O O . ARG A 1 88 ? 4.846 0.983 -2.096 1.00 89.69 88 ARG A O 1
ATOM 705 N N . LEU A 1 89 ? 6.037 0.182 -3.798 1.00 93.88 89 LEU A N 1
ATOM 706 C CA . LEU A 1 89 ? 5.346 -1.104 -3.861 1.00 93.88 89 LEU A CA 1
ATOM 707 C C . LEU A 1 89 ? 5.944 -2.114 -2.874 1.00 93.88 89 LEU A C 1
ATOM 709 O O . LEU A 1 89 ? 5.319 -3.135 -2.626 1.00 93.88 89 LEU A O 1
ATOM 713 N N . LEU A 1 90 ? 7.140 -1.859 -2.327 1.00 92.75 90 LEU A N 1
ATOM 714 C CA . LEU A 1 90 ? 7.934 -2.859 -1.604 1.00 92.75 90 LEU A CA 1
ATOM 715 C C . LEU A 1 90 ? 7.273 -3.424 -0.343 1.00 92.75 90 LEU A C 1
ATOM 717 O O . LEU A 1 90 ? 7.665 -4.502 0.092 1.00 92.75 90 LEU A O 1
ATOM 721 N N . HIS A 1 91 ? 6.290 -2.733 0.231 1.00 90.94 91 HIS A N 1
ATOM 722 C CA . HIS A 1 91 ? 5.544 -3.199 1.402 1.00 90.94 91 HIS A CA 1
ATOM 723 C C . HIS A 1 91 ? 4.383 -4.135 1.049 1.00 90.94 91 HIS A C 1
ATOM 725 O O . HIS A 1 91 ? 3.789 -4.726 1.945 1.00 90.94 91 HIS A O 1
ATOM 731 N N . ILE A 1 92 ? 4.020 -4.259 -0.233 1.00 93.38 92 ILE A N 1
ATOM 732 C CA . ILE A 1 92 ? 2.893 -5.095 -0.653 1.00 93.38 92 ILE A CA 1
ATOM 733 C C . ILE A 1 92 ? 3.212 -6.555 -0.340 1.00 93.38 92 ILE A C 1
ATOM 735 O O . ILE A 1 92 ? 4.216 -7.108 -0.778 1.00 93.38 92 ILE A O 1
ATOM 739 N N . ASP A 1 93 ? 2.325 -7.190 0.404 1.00 91.62 93 ASP A N 1
ATOM 740 C CA . ASP A 1 93 ? 2.474 -8.548 0.918 1.00 91.62 93 ASP A CA 1
ATOM 741 C C . ASP A 1 93 ? 1.266 -9.442 0.606 1.00 91.62 93 ASP A C 1
ATOM 743 O O . ASP A 1 93 ? 1.328 -10.652 0.808 1.00 91.62 93 ASP A O 1
ATOM 747 N N . ASP A 1 94 ? 0.184 -8.883 0.053 1.00 90.06 94 ASP A N 1
ATOM 748 C CA . ASP A 1 94 ? -1.004 -9.641 -0.325 1.00 90.06 94 ASP A CA 1
ATOM 749 C C . ASP A 1 94 ? -1.070 -9.893 -1.842 1.00 90.06 94 ASP A C 1
ATOM 751 O O . ASP A 1 94 ? -1.006 -8.992 -2.685 1.00 90.06 94 ASP A O 1
ATOM 755 N N . GLY A 1 95 ? -1.224 -11.168 -2.203 1.00 91.56 95 GLY A N 1
ATOM 756 C CA . GLY A 1 95 ? -1.248 -11.594 -3.601 1.00 91.56 95 GLY A CA 1
ATOM 757 C C . GLY A 1 95 ? -2.451 -11.066 -4.384 1.00 91.56 95 GLY A C 1
ATOM 758 O O . GLY A 1 95 ? -2.349 -10.861 -5.593 1.00 91.56 95 GLY A O 1
ATOM 759 N N . GLN A 1 96 ? -3.583 -10.811 -3.720 1.00 91.69 96 GLN A N 1
ATOM 760 C CA . GLN A 1 96 ? -4.799 -10.366 -4.393 1.00 91.69 96 GLN A CA 1
ATOM 761 C C . GLN A 1 96 ? -4.680 -8.913 -4.863 1.00 91.69 96 GLN A C 1
ATOM 763 O O . GLN A 1 96 ? -4.905 -8.653 -6.049 1.00 91.69 96 GLN A O 1
ATOM 768 N N . ARG A 1 97 ? -4.295 -7.965 -3.996 1.00 94.00 97 ARG A N 1
ATOM 769 C CA . ARG A 1 97 ? -4.069 -6.576 -4.429 1.00 94.00 97 ARG A CA 1
ATOM 770 C C . ARG A 1 97 ? -2.876 -6.492 -5.375 1.00 94.00 97 ARG A C 1
ATOM 772 O O . ARG A 1 97 ? -2.974 -5.753 -6.354 1.00 94.00 97 ARG A O 1
ATOM 779 N N . ALA A 1 98 ? -1.826 -7.297 -5.190 1.00 95.88 98 ALA A N 1
ATOM 780 C CA . ALA A 1 98 ? -0.724 -7.348 -6.150 1.00 95.88 98 ALA A CA 1
ATOM 781 C C . ALA A 1 98 ? -1.193 -7.757 -7.562 1.00 95.88 98 ALA A C 1
ATOM 783 O O . ALA A 1 98 ? -0.884 -7.082 -8.548 1.00 95.88 98 ALA A O 1
ATOM 784 N N . ALA A 1 99 ? -2.019 -8.803 -7.662 1.00 95.75 99 ALA A N 1
ATOM 785 C CA . ALA A 1 99 ? -2.614 -9.238 -8.923 1.00 95.75 99 ALA A CA 1
ATOM 786 C C . ALA A 1 99 ? -3.571 -8.190 -9.518 1.00 95.75 99 ALA A C 1
ATOM 788 O O . ALA A 1 99 ? -3.569 -7.973 -10.731 1.00 95.75 99 ALA A O 1
ATOM 789 N N . MET A 1 100 ? -4.366 -7.504 -8.687 1.00 95.50 100 MET A N 1
ATOM 790 C CA . MET A 1 100 ? -5.240 -6.418 -9.145 1.00 95.50 100 MET A CA 1
ATOM 791 C C . MET A 1 100 ? -4.433 -5.245 -9.706 1.00 95.50 100 MET A C 1
ATOM 793 O O . MET A 1 100 ? -4.767 -4.745 -10.778 1.00 95.50 100 MET A O 1
ATOM 797 N N . TYR A 1 101 ? -3.353 -4.831 -9.039 1.00 97.38 101 TYR A N 1
ATOM 798 C CA . TYR A 1 101 ? -2.469 -3.771 -9.530 1.00 97.38 101 TYR A CA 1
ATOM 799 C C . TYR A 1 101 ? -1.810 -4.168 -10.853 1.00 97.38 101 TYR A C 1
ATOM 801 O O . TYR A 1 101 ? -1.867 -3.400 -11.812 1.00 97.38 101 TYR A O 1
ATOM 809 N N . ALA A 1 102 ? -1.274 -5.387 -10.954 1.00 97.38 102 ALA A N 1
ATOM 810 C CA . ALA A 1 102 ? -0.689 -5.891 -12.196 1.00 97.38 102 ALA A CA 1
ATOM 811 C C . ALA A 1 102 ? -1.724 -5.924 -13.336 1.00 97.38 102 ALA A C 1
ATOM 813 O O . ALA A 1 102 ? -1.454 -5.464 -14.447 1.00 97.38 102 ALA A O 1
ATOM 814 N N . SER A 1 103 ? -2.949 -6.381 -13.052 1.00 97.00 103 SER A N 1
ATOM 815 C CA . SER A 1 103 ? -4.049 -6.364 -14.019 1.00 97.00 103 SER A CA 1
ATOM 816 C C . SER A 1 103 ? -4.425 -4.947 -14.455 1.00 97.00 103 SER A C 1
ATOM 818 O O . SER A 1 103 ? -4.756 -4.750 -15.622 1.00 97.00 103 SER A O 1
ATOM 820 N N . LEU A 1 104 ? -4.394 -3.960 -13.555 1.00 96.94 104 LEU A N 1
ATOM 821 C CA . LEU A 1 104 ? -4.672 -2.563 -13.889 1.00 96.94 104 LEU A CA 1
ATOM 822 C C . LEU A 1 104 ? -3.575 -1.970 -14.777 1.00 96.94 104 LEU A C 1
ATOM 824 O O . LEU A 1 104 ? -3.900 -1.242 -15.713 1.00 96.94 104 LEU A O 1
ATOM 828 N N . LEU A 1 105 ? -2.307 -2.299 -14.529 1.00 96.69 105 LEU A N 1
ATOM 829 C CA . LEU A 1 105 ? -1.176 -1.847 -15.345 1.00 96.69 105 LEU A CA 1
ATOM 830 C C . LEU A 1 105 ? -1.167 -2.482 -16.744 1.00 96.69 105 LEU A C 1
ATOM 832 O O . LEU A 1 105 ? -0.816 -1.813 -17.708 1.00 96.69 105 LEU A O 1
ATOM 836 N N . GLY A 1 106 ? -1.599 -3.740 -16.877 1.00 93.88 106 GLY A N 1
ATOM 837 C CA . GLY A 1 106 ? -1.688 -4.436 -18.168 1.00 93.88 106 GLY A CA 1
ATOM 838 C C . GLY A 1 106 ? -2.983 -4.195 -18.960 1.00 93.88 106 GLY A C 1
ATOM 839 O O . GLY A 1 106 ? -3.105 -4.659 -20.092 1.00 93.88 106 GLY A O 1
ATOM 840 N N . SER A 1 107 ? -3.971 -3.512 -18.378 1.00 93.12 107 SER A N 1
ATOM 841 C CA . SER A 1 107 ? -5.288 -3.291 -18.990 1.00 93.12 107 SER A CA 1
ATOM 842 C C . SER A 1 107 ? -5.359 -1.978 -19.775 1.00 93.12 107 SER A C 1
ATOM 844 O O . SER A 1 107 ? -4.702 -0.998 -19.441 1.00 93.12 107 SER A O 1
ATOM 846 N N . THR A 1 108 ? -6.226 -1.922 -20.787 1.00 91.56 108 THR A N 1
ATOM 847 C CA . THR A 1 108 ? -6.600 -0.685 -21.503 1.00 91.56 108 THR A CA 1
ATOM 848 C C . THR A 1 108 ? -7.933 -0.103 -21.025 1.00 91.56 108 THR A C 1
ATOM 850 O O . THR A 1 108 ? -8.413 0.890 -21.570 1.00 91.56 108 THR A O 1
ATOM 853 N N .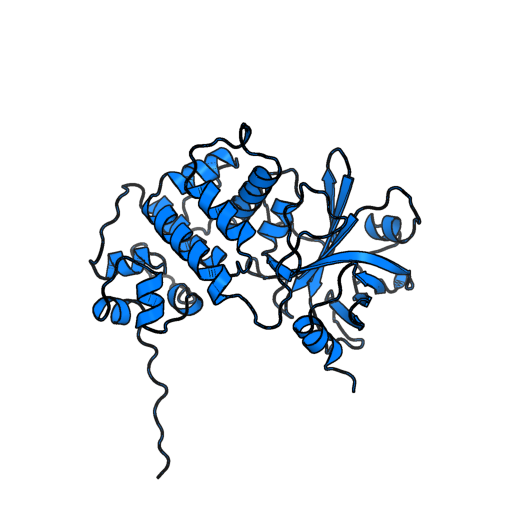 GLN A 1 109 ? -8.549 -0.713 -20.009 1.00 91.44 109 GLN A N 1
ATOM 854 C CA . GLN A 1 109 ? -9.834 -0.284 -19.467 1.00 91.44 109 GLN A CA 1
ATOM 855 C C . GLN A 1 109 ? -9.744 1.102 -18.823 1.00 91.44 109 GLN A C 1
ATOM 857 O O . GLN A 1 109 ? -8.789 1.411 -18.099 1.00 91.44 109 GLN A O 1
ATOM 862 N N . LEU A 1 110 ? -10.780 1.903 -19.071 1.00 90.06 110 LEU A N 1
ATOM 863 C CA . LEU A 1 110 ? -11.022 3.188 -18.416 1.00 90.06 110 LEU A CA 1
ATOM 864 C C . LEU A 1 110 ? -11.679 2.971 -17.048 1.00 90.06 110 LEU A C 1
ATOM 866 O O . LEU A 1 110 ? -12.378 1.973 -16.847 1.00 90.06 110 LEU A O 1
ATOM 870 N N . ALA A 1 111 ? -11.534 3.929 -16.140 1.00 87.38 111 ALA A N 1
ATOM 871 C CA . ALA A 1 111 ? -12.063 3.906 -14.783 1.00 87.38 111 ALA A CA 1
ATOM 872 C C . ALA A 1 111 ? -13.573 3.630 -14.756 1.00 87.38 111 ALA A C 1
ATOM 874 O O . ALA A 1 111 ? -14.039 2.820 -13.961 1.00 87.38 111 ALA A O 1
ATOM 875 N N . ALA A 1 112 ? -14.330 4.211 -15.692 1.00 88.88 112 ALA A N 1
ATOM 876 C CA . ALA A 1 112 ? -15.774 3.997 -15.818 1.00 88.88 112 ALA A CA 1
ATOM 877 C C . ALA A 1 112 ? -16.176 2.546 -16.162 1.00 88.88 112 ALA A C 1
ATOM 879 O O . ALA A 1 112 ? -17.332 2.173 -15.985 1.00 88.88 112 ALA A O 1
ATOM 880 N N . SER A 1 113 ? -15.244 1.737 -16.675 1.00 93.12 113 SER A N 1
ATOM 881 C CA . SER A 1 113 ? -15.465 0.321 -17.003 1.00 93.12 113 SER A CA 1
ATOM 882 C C . SER A 1 113 ? -14.956 -0.647 -15.932 1.00 93.12 113 SER A C 1
ATOM 884 O O . SER A 1 113 ? -15.132 -1.857 -16.074 1.00 93.12 113 SER A O 1
ATOM 886 N N . LEU A 1 114 ? -14.321 -0.131 -14.877 1.00 92.00 114 LEU A N 1
ATOM 887 C CA . LEU A 1 114 ? -13.839 -0.935 -13.763 1.00 92.00 114 LEU A CA 1
ATOM 888 C C . LEU A 1 114 ? -15.006 -1.334 -12.859 1.00 92.00 114 LEU A C 1
ATOM 890 O O . LEU A 1 114 ? -15.919 -0.548 -12.600 1.00 92.00 114 LEU A O 1
ATOM 894 N N . SER A 1 115 ? -14.953 -2.552 -12.321 1.00 91.25 115 SER A N 1
ATOM 895 C CA . SER A 1 115 ? -15.799 -2.911 -11.186 1.00 91.25 115 SER A CA 1
ATOM 896 C C . SER A 1 115 ? -15.483 -2.012 -9.985 1.00 91.25 115 SER A C 1
ATOM 898 O O . SER A 1 115 ? -14.416 -1.401 -9.900 1.00 91.25 115 SER A O 1
ATOM 900 N N . GLN A 1 116 ? -16.376 -1.968 -8.998 1.00 87.50 116 GLN A N 1
ATOM 901 C CA . GLN A 1 116 ? -16.153 -1.161 -7.797 1.00 87.50 116 GLN A CA 1
ATOM 902 C C . GLN A 1 116 ? -14.860 -1.551 -7.052 1.00 87.50 116 GLN A C 1
ATOM 904 O O . GLN A 1 116 ? -14.128 -0.677 -6.593 1.00 87.50 116 GLN A O 1
ATOM 909 N N . SER A 1 117 ? -14.538 -2.849 -6.988 1.00 87.81 117 SER A N 1
ATOM 910 C CA . SER A 1 117 ? -13.294 -3.332 -6.376 1.00 87.81 117 SER A CA 1
ATOM 911 C C . SER A 1 117 ? -12.060 -2.943 -7.192 1.00 87.81 117 SER A C 1
ATOM 913 O O . SER A 1 117 ? -11.065 -2.496 -6.626 1.00 87.81 117 SER A O 1
ATOM 915 N N . GLN A 1 118 ? -12.124 -3.044 -8.523 1.00 92.19 118 GLN A N 1
ATOM 916 C CA . GLN A 1 118 ? -11.045 -2.599 -9.407 1.00 92.19 118 GLN A CA 1
ATOM 917 C C . GLN A 1 118 ? -10.823 -1.087 -9.315 1.00 92.19 118 GLN A C 1
ATOM 919 O O . GLN A 1 118 ? -9.680 -0.644 -9.309 1.00 92.19 118 GLN A O 1
ATOM 924 N N . MET A 1 119 ? -11.893 -0.301 -9.194 1.00 91.12 119 MET A N 1
ATOM 925 C CA . MET A 1 119 ? -11.811 1.146 -9.012 1.00 91.12 119 MET A CA 1
ATOM 926 C C . MET A 1 119 ? -11.129 1.512 -7.689 1.00 91.12 119 MET A C 1
ATOM 928 O O . MET A 1 119 ? -10.323 2.439 -7.659 1.00 91.12 119 MET A O 1
ATOM 932 N N . ARG A 1 120 ? -11.376 0.765 -6.602 1.00 89.94 120 ARG A N 1
ATOM 933 C CA . ARG A 1 120 ? -10.639 0.969 -5.341 1.00 89.94 120 ARG A CA 1
ATOM 934 C C . ARG A 1 120 ? -9.184 0.559 -5.427 1.00 89.94 120 ARG A C 1
ATOM 936 O O . ARG A 1 120 ? -8.333 1.317 -4.979 1.00 89.94 120 ARG A O 1
ATOM 943 N N . ALA A 1 121 ? -8.878 -0.572 -6.054 1.00 93.25 121 ALA A N 1
ATOM 944 C CA . ALA A 1 121 ? -7.489 -0.935 -6.309 1.00 93.25 121 ALA A CA 1
ATOM 945 C C . ALA A 1 121 ? -6.780 0.119 -7.179 1.00 93.25 121 ALA A C 1
ATOM 947 O O . ALA A 1 121 ? -5.640 0.473 -6.902 1.00 93.25 121 ALA A O 1
ATOM 948 N N . ALA A 1 122 ? -7.464 0.690 -8.174 1.00 93.62 122 ALA A N 1
ATOM 949 C CA . ALA A 1 122 ? -6.927 1.783 -8.978 1.00 93.62 122 ALA A CA 1
ATOM 950 C C . ALA A 1 122 ? -6.681 3.043 -8.142 1.00 93.62 122 ALA A C 1
ATOM 952 O O . ALA A 1 122 ? -5.611 3.635 -8.254 1.00 93.62 122 ALA A O 1
ATOM 953 N N . ALA A 1 123 ? -7.623 3.424 -7.276 1.00 90.88 123 ALA A N 1
ATOM 954 C CA . ALA A 1 123 ? -7.447 4.547 -6.362 1.00 90.88 123 ALA A CA 1
ATOM 955 C C . ALA A 1 123 ? -6.250 4.325 -5.426 1.00 90.88 123 ALA A C 1
ATOM 957 O O . ALA A 1 123 ? -5.410 5.210 -5.317 1.00 90.88 123 ALA A O 1
ATOM 958 N N . MET A 1 124 ? -6.127 3.145 -4.806 1.00 92.56 124 MET A N 1
ATOM 959 C CA . MET A 1 124 ? -4.993 2.810 -3.937 1.00 92.56 124 MET A CA 1
ATOM 960 C C . MET A 1 124 ? -3.659 2.828 -4.683 1.00 92.56 124 MET A C 1
ATOM 962 O O . MET A 1 124 ? -2.714 3.427 -4.1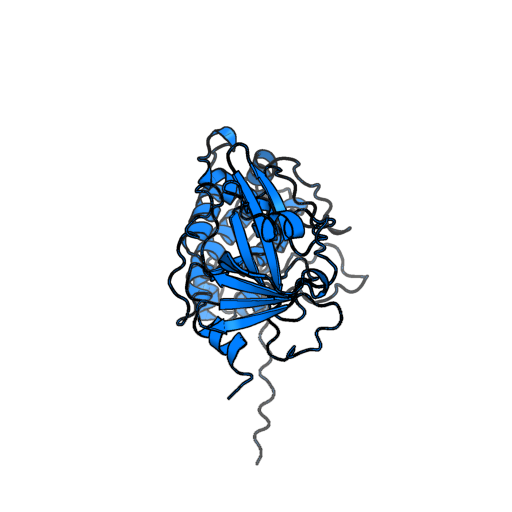84 1.00 92.56 124 MET A O 1
ATOM 966 N N . LEU A 1 125 ? -3.580 2.256 -5.889 1.00 94.31 125 LEU A N 1
ATOM 967 C CA . LEU A 1 125 ? -2.366 2.287 -6.709 1.00 94.31 125 LEU A CA 1
ATOM 968 C C . LEU A 1 125 ? -1.981 3.721 -7.103 1.00 94.31 125 LEU A C 1
ATOM 970 O O . LEU A 1 125 ? -0.823 4.111 -6.979 1.00 94.31 125 LEU A O 1
ATOM 974 N N . VAL A 1 126 ? -2.946 4.525 -7.556 1.00 91.38 126 VAL A N 1
ATOM 975 C CA . VAL A 1 126 ? -2.710 5.929 -7.924 1.00 91.38 126 VAL A CA 1
ATOM 976 C C . VAL A 1 126 ? -2.303 6.742 -6.698 1.00 91.38 126 VAL A C 1
ATOM 978 O O . VAL A 1 126 ? -1.320 7.475 -6.756 1.00 91.38 126 VAL A O 1
ATOM 981 N N . GLY A 1 127 ? -2.992 6.5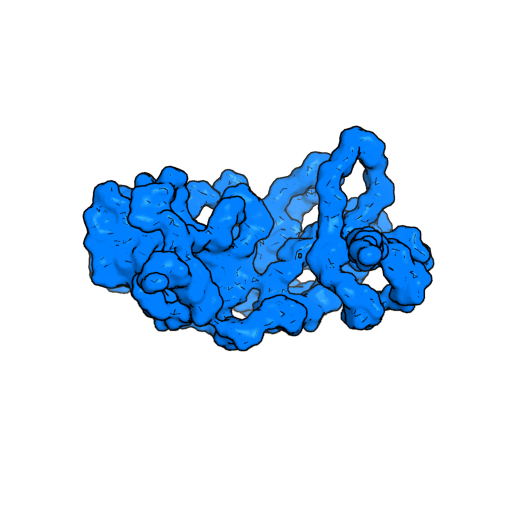74 -5.571 1.00 87.56 127 GLY A N 1
ATOM 982 C CA . GLY A 1 127 ? -2.603 7.167 -4.298 1.00 87.56 127 GLY A CA 1
ATOM 983 C C . GLY A 1 127 ? -1.181 6.768 -3.929 1.00 87.56 127 GLY A C 1
ATOM 984 O O . GLY A 1 127 ? -0.341 7.624 -3.696 1.00 87.56 127 GLY A O 1
ATOM 985 N N . LEU A 1 128 ? -0.848 5.484 -3.980 1.00 88.94 128 LEU A N 1
ATOM 986 C CA . LEU A 1 128 ? 0.485 4.996 -3.654 1.00 88.94 128 LEU A CA 1
ATOM 987 C C . LEU A 1 128 ? 1.577 5.608 -4.537 1.00 88.94 128 LEU A C 1
ATOM 989 O O . LEU A 1 128 ? 2.631 5.970 -4.027 1.00 88.94 1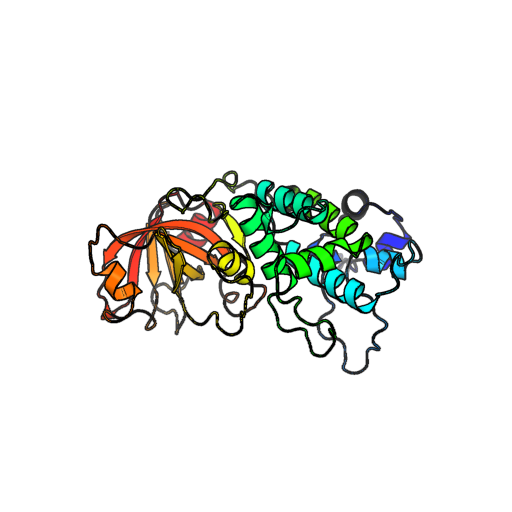28 LEU A O 1
ATOM 993 N N . ILE A 1 129 ? 1.357 5.771 -5.840 1.00 89.56 129 ILE A N 1
ATOM 994 C CA . ILE A 1 129 ? 2.377 6.323 -6.745 1.00 89.56 129 ILE A CA 1
ATOM 995 C C . ILE A 1 129 ? 2.457 7.857 -6.667 1.00 89.56 129 ILE A C 1
ATOM 997 O O . ILE A 1 129 ? 3.557 8.406 -6.737 1.00 89.56 129 ILE A O 1
ATOM 1001 N N . PHE A 1 130 ? 1.329 8.543 -6.461 1.00 86.12 130 PHE A N 1
ATOM 1002 C CA . PHE A 1 130 ? 1.203 9.994 -6.648 1.00 86.12 130 PHE A CA 1
ATOM 1003 C C . PHE A 1 130 ? 0.830 10.799 -5.378 1.00 86.12 130 PHE A C 1
ATOM 1005 O O . PHE A 1 130 ? 0.575 11.993 -5.481 1.00 86.12 130 PHE A O 1
ATOM 1012 N N . SER A 1 131 ? 0.780 10.186 -4.188 1.00 76.62 131 SER A N 1
ATOM 1013 C CA . SER A 1 131 ? 0.320 10.804 -2.918 1.00 76.62 131 SER A CA 1
ATOM 1014 C C . SER A 1 131 ? 1.193 11.890 -2.291 1.00 76.62 131 SER A C 1
ATOM 1016 O O . SER A 1 131 ? 0.750 12.551 -1.353 1.00 76.62 131 SER A O 1
ATOM 1018 N N . GLU A 1 132 ? 2.434 12.055 -2.738 1.00 67.81 132 GLU A N 1
ATOM 1019 C CA . GLU A 1 132 ? 3.289 13.151 -2.273 1.00 67.81 132 GLU A CA 1
ATOM 1020 C C . GLU A 1 132 ? 3.301 14.248 -3.326 1.00 67.81 132 GLU A C 1
ATOM 1022 O O . GLU A 1 132 ? 3.287 13.950 -4.525 1.00 67.81 132 GLU A O 1
ATOM 1027 N N . GLU A 1 133 ? 3.382 15.505 -2.877 1.00 54.25 133 GLU A N 1
ATOM 1028 C CA . GLU A 1 133 ? 3.722 16.596 -3.783 1.00 54.25 133 GLU A CA 1
ATOM 1029 C C . GLU A 1 133 ? 5.002 16.212 -4.542 1.00 54.25 133 GLU A C 1
ATOM 1031 O O . GLU A 1 133 ? 5.925 15.640 -3.943 1.00 54.25 133 GLU A O 1
ATOM 1036 N N . PRO A 1 134 ? 5.050 16.445 -5.867 1.00 52.88 134 PRO A N 1
ATOM 1037 C CA . PRO A 1 134 ? 6.267 16.239 -6.630 1.00 52.88 134 PRO A CA 1
ATOM 1038 C C . PRO A 1 134 ? 7.391 16.964 -5.890 1.00 52.88 134 PRO A C 1
ATOM 1040 O O . PRO A 1 134 ? 7.240 18.139 -5.550 1.00 52.88 134 PRO A O 1
ATOM 1043 N N . HIS A 1 135 ? 8.499 16.275 -5.597 1.00 53.31 135 HIS A N 1
ATOM 1044 C CA . HIS A 1 135 ? 9.670 16.986 -5.090 1.00 53.31 135 HIS A CA 1
ATOM 1045 C C . HIS A 1 135 ? 10.011 18.108 -6.081 1.00 53.31 135 HIS A C 1
ATOM 1047 O O . HIS A 1 135 ? 9.709 17.988 -7.268 1.00 53.31 135 HIS A O 1
ATOM 1053 N N . GLU A 1 136 ? 10.686 19.172 -5.640 1.00 45.97 136 GLU A N 1
ATOM 1054 C CA . GLU A 1 136 ? 11.122 20.271 -6.525 1.00 45.97 136 GLU A CA 1
ATOM 1055 C C . GLU A 1 136 ? 11.891 19.784 -7.778 1.00 45.97 136 GLU A C 1
ATOM 1057 O O . GLU A 1 136 ? 11.996 20.498 -8.770 1.00 45.97 136 GLU A O 1
ATOM 1062 N N . TYR A 1 137 ? 12.384 18.542 -7.752 1.00 49.06 137 TYR A N 1
ATOM 1063 C CA . TYR A 1 137 ? 13.106 17.864 -8.827 1.00 49.06 137 TYR A CA 1
ATOM 1064 C C . TYR A 1 137 ? 12.238 17.032 -9.784 1.00 49.06 137 TYR A C 1
ATOM 1066 O O . TYR A 1 137 ? 12.749 16.537 -10.786 1.00 49.06 137 TYR A O 1
ATOM 1074 N N . ASP A 1 138 ? 10.951 16.845 -9.497 1.00 61.81 138 ASP A N 1
ATOM 1075 C CA . ASP A 1 138 ? 10.138 15.839 -10.179 1.00 61.81 138 ASP A CA 1
ATOM 1076 C C . ASP A 1 138 ? 9.527 16.327 -11.480 1.00 61.81 138 ASP A C 1
ATOM 1078 O O . ASP A 1 138 ? 9.257 15.490 -12.327 1.00 61.81 138 ASP A O 1
ATOM 1082 N N . ASN A 1 139 ? 9.324 17.638 -11.667 1.00 67.69 139 ASN A N 1
ATOM 1083 C CA . ASN A 1 139 ? 8.772 18.278 -12.878 1.00 67.69 139 ASN A CA 1
ATOM 1084 C C . ASN A 1 139 ? 7.510 17.622 -13.499 1.00 67.69 139 ASN A C 1
ATOM 1086 O O . ASN A 1 139 ? 7.064 18.036 -14.568 1.00 67.69 139 ASN A O 1
ATOM 1090 N N . VAL A 1 140 ? 6.902 16.638 -12.833 1.00 76.94 140 VAL A N 1
ATOM 1091 C CA . VAL A 1 140 ? 5.720 15.892 -13.258 1.00 76.94 140 VAL A CA 1
ATOM 1092 C C . VAL A 1 140 ? 4.568 16.325 -12.367 1.00 76.94 140 VAL A C 1
ATOM 1094 O O . VAL A 1 140 ? 4.578 16.109 -11.156 1.00 76.94 140 VAL A O 1
ATOM 1097 N N . ALA A 1 141 ? 3.568 16.959 -12.971 1.00 76.56 141 ALA A N 1
ATOM 1098 C CA . ALA A 1 141 ? 2.362 17.363 -12.267 1.00 76.56 141 ALA A CA 1
ATOM 1099 C C . ALA A 1 141 ? 1.478 16.150 -11.938 1.00 76.56 141 ALA A C 1
ATOM 1101 O O . ALA A 1 141 ? 1.437 15.168 -12.683 1.00 76.56 141 ALA A O 1
ATOM 1102 N N . TYR A 1 142 ? 0.713 16.251 -10.847 1.00 80.31 142 TYR A N 1
ATOM 1103 C CA . TYR A 1 142 ? -0.315 15.265 -10.526 1.00 80.31 142 TYR A CA 1
ATOM 1104 C C . TYR A 1 142 ? -1.317 15.132 -11.697 1.00 80.31 142 TYR A C 1
ATOM 1106 O O . TYR A 1 142 ? -1.856 16.151 -12.137 1.00 80.31 142 TYR A O 1
ATOM 1114 N N . PRO A 1 143 ? -1.629 13.912 -12.183 1.00 84.38 143 PRO A N 1
ATOM 1115 C CA . PRO A 1 143 ? -2.497 13.710 -13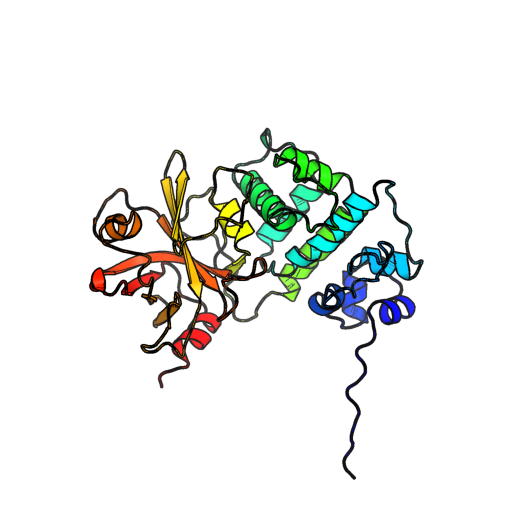.352 1.00 84.38 143 PRO A CA 1
ATOM 1116 C C . PRO A 1 143 ? -3.966 14.144 -13.180 1.00 84.38 143 PRO A C 1
ATOM 1118 O O . PRO A 1 143 ? -4.731 14.140 -14.143 1.00 84.38 143 PRO A O 1
ATOM 1121 N N . GLY A 1 144 ? -4.406 14.479 -11.965 1.00 81.50 144 GLY A N 1
ATOM 1122 C CA . GLY A 1 144 ? -5.740 15.023 -11.677 1.00 81.50 144 GLY A CA 1
ATOM 1123 C C . GLY A 1 144 ? -6.863 13.985 -11.586 1.00 81.50 144 GLY A C 1
ATOM 1124 O O . GLY A 1 144 ? -7.809 14.181 -10.828 1.00 81.50 144 GLY A O 1
ATOM 1125 N N . THR A 1 145 ? -6.772 12.872 -12.322 1.00 88.44 145 THR A N 1
ATOM 1126 C CA . THR A 1 145 ? -7.790 11.804 -12.338 1.00 88.44 145 THR A CA 1
ATOM 1127 C C . THR A 1 145 ? -7.161 10.410 -12.320 1.00 88.44 145 THR A C 1
ATOM 1129 O O . THR A 1 145 ? -6.013 10.238 -12.733 1.00 88.44 145 THR A O 1
ATOM 1132 N N . ILE A 1 146 ? -7.930 9.396 -11.894 1.00 90.19 146 ILE A N 1
ATOM 1133 C CA . ILE A 1 146 ? -7.501 7.985 -11.940 1.00 90.19 146 ILE A CA 1
ATOM 1134 C C . ILE A 1 146 ? -7.193 7.559 -13.381 1.00 90.19 146 ILE A C 1
ATOM 1136 O O . ILE A 1 146 ? -6.168 6.928 -13.616 1.00 90.19 146 ILE A O 1
ATOM 1140 N N . ASP A 1 147 ? -8.027 7.948 -14.352 1.00 92.50 147 ASP A N 1
ATOM 1141 C CA . ASP A 1 147 ? -7.802 7.629 -15.768 1.00 92.50 147 ASP A CA 1
ATOM 1142 C C . ASP A 1 147 ? -6.494 8.219 -16.295 1.00 92.50 147 ASP A C 1
ATOM 1144 O O . ASP A 1 147 ? -5.703 7.511 -16.917 1.00 92.50 147 ASP A O 1
ATOM 1148 N N . ALA A 1 148 ? -6.231 9.497 -16.010 1.00 91.25 148 ALA A N 1
ATOM 1149 C CA . ALA A 1 148 ? -5.000 10.153 -16.434 1.00 91.25 148 ALA A CA 1
ATOM 1150 C C . ALA A 1 148 ? -3.762 9.539 -15.761 1.00 91.25 148 ALA A C 1
ATOM 1152 O O . ALA A 1 148 ? -2.736 9.354 -16.413 1.00 91.25 148 ALA A O 1
ATOM 1153 N N . ALA A 1 149 ? -3.860 9.175 -14.480 1.00 92.00 149 ALA A N 1
ATOM 1154 C CA . ALA A 1 149 ? -2.767 8.540 -13.752 1.00 92.00 149 ALA A CA 1
ATOM 1155 C C . ALA A 1 149 ? -2.467 7.123 -14.262 1.00 92.00 149 ALA A C 1
ATOM 1157 O O . ALA A 1 149 ? -1.305 6.780 -14.485 1.00 92.00 149 ALA A O 1
ATOM 1158 N N . LEU A 1 150 ? -3.502 6.314 -14.512 1.00 94.06 150 LEU A N 1
ATOM 1159 C CA . LEU A 1 150 ? -3.341 4.996 -15.122 1.00 94.06 150 LEU A CA 1
ATOM 1160 C C . LEU A 1 150 ? -2.798 5.106 -16.549 1.00 94.06 150 LEU A C 1
ATOM 1162 O O . LEU A 1 150 ? -1.924 4.329 -16.916 1.00 94.06 150 LEU A O 1
ATOM 1166 N N . ALA A 1 151 ? -3.263 6.071 -17.345 1.00 93.88 151 ALA A N 1
ATOM 1167 C CA . ALA A 1 151 ? -2.734 6.316 -18.685 1.00 93.88 151 ALA A CA 1
ATOM 1168 C C . ALA A 1 151 ? -1.247 6.703 -18.652 1.00 93.88 151 ALA A C 1
ATOM 1170 O O . ALA A 1 151 ? -0.467 6.160 -19.430 1.00 93.88 151 ALA A O 1
ATOM 1171 N N . MET A 1 152 ? -0.843 7.572 -17.718 1.00 93.19 152 MET A N 1
ATOM 1172 C CA . MET A 1 152 ? 0.560 7.944 -17.516 1.00 93.19 152 MET A CA 1
ATOM 1173 C C . MET A 1 152 ? 1.417 6.720 -17.163 1.00 93.19 152 MET A C 1
ATOM 1175 O O . MET A 1 152 ? 2.434 6.493 -17.811 1.00 93.19 152 MET A O 1
ATOM 1179 N N . LEU A 1 153 ? 0.981 5.884 -16.213 1.00 93.88 153 LEU A N 1
ATOM 1180 C CA . LEU A 1 153 ? 1.669 4.633 -15.861 1.00 93.88 153 LEU A CA 1
ATOM 1181 C C . LEU A 1 153 ? 1.795 3.681 -17.060 1.00 93.88 153 LEU A C 1
ATOM 1183 O O . LEU A 1 153 ? 2.879 3.189 -17.356 1.00 93.88 153 LEU A O 1
ATOM 1187 N N . ARG A 1 154 ? 0.686 3.448 -17.769 1.00 95.12 154 ARG A N 1
ATOM 1188 C CA . ARG A 1 154 ? 0.600 2.528 -18.915 1.00 95.12 154 ARG A CA 1
ATOM 1189 C C . ARG A 1 154 ? 1.379 3.010 -20.137 1.00 95.12 154 ARG A C 1
ATOM 1191 O O . ARG A 1 154 ? 1.720 2.196 -20.987 1.00 95.12 154 ARG A O 1
ATOM 1198 N N . SER A 1 155 ? 1.650 4.313 -20.231 1.00 93.62 155 SER A N 1
ATOM 1199 C CA . SER A 1 155 ? 2.423 4.896 -21.331 1.00 93.62 155 SER A CA 1
ATOM 1200 C C . SER A 1 155 ? 3.914 4.557 -21.295 1.00 93.62 155 SER A C 1
ATOM 1202 O O . SER A 1 155 ? 4.591 4.856 -22.266 1.00 93.62 155 SER A O 1
ATOM 1204 N N . GLN A 1 156 ? 4.401 3.945 -20.207 1.00 94.62 156 GLN A N 1
ATOM 1205 C CA . GLN A 1 156 ? 5.816 3.668 -19.963 1.00 94.62 156 GLN A CA 1
ATOM 1206 C C . GLN A 1 156 ? 6.049 2.147 -19.856 1.00 94.62 156 GLN A C 1
ATOM 1208 O O . GLN A 1 156 ? 5.938 1.589 -18.758 1.00 94.62 156 GLN A O 1
ATOM 1213 N N . PRO A 1 157 ? 6.347 1.427 -20.957 1.00 93.81 157 PRO A N 1
ATOM 1214 C CA . PRO A 1 157 ? 6.408 -0.034 -20.965 1.00 93.81 157 PRO A CA 1
ATOM 1215 C C . PRO A 1 157 ? 7.433 -0.613 -19.990 1.00 93.81 157 PRO A C 1
ATOM 1217 O O . PRO A 1 157 ? 7.151 -1.627 -19.354 1.00 93.81 157 PRO A O 1
ATOM 1220 N N . ASP A 1 158 ? 8.586 0.038 -19.813 1.00 93.06 158 ASP A N 1
ATOM 1221 C CA . ASP A 1 158 ? 9.604 -0.445 -18.874 1.00 93.06 158 ASP A CA 1
ATOM 1222 C C . ASP A 1 158 ? 9.143 -0.305 -17.414 1.00 93.06 158 ASP A C 1
ATOM 1224 O O . ASP A 1 158 ? 9.392 -1.188 -16.594 1.00 93.06 158 ASP A O 1
ATOM 1228 N N . VAL A 1 159 ? 8.404 0.768 -17.095 1.00 94.75 159 VAL A N 1
ATOM 1229 C CA . VAL A 1 159 ? 7.788 0.960 -15.770 1.00 94.75 159 VAL A CA 1
ATOM 1230 C C . VAL A 1 159 ? 6.760 -0.135 -15.517 1.00 94.75 159 VAL A C 1
ATOM 1232 O O . VAL A 1 159 ? 6.763 -0.742 -14.448 1.00 94.75 159 VAL A O 1
ATOM 1235 N N . VAL A 1 160 ? 5.896 -0.418 -16.497 1.00 96.44 160 VAL A N 1
ATOM 1236 C CA . VAL A 1 160 ? 4.889 -1.485 -16.397 1.00 96.44 160 VAL A CA 1
ATOM 1237 C C . VAL A 1 160 ? 5.553 -2.850 -16.219 1.00 96.44 160 VAL A C 1
ATOM 1239 O O . VAL A 1 160 ? 5.116 -3.630 -15.369 1.00 96.44 160 VAL A O 1
ATOM 1242 N N . ALA A 1 161 ? 6.610 -3.142 -16.981 1.00 95.88 161 ALA A N 1
ATOM 1243 C CA . ALA A 1 161 ? 7.337 -4.404 -16.905 1.00 95.88 161 ALA A CA 1
ATOM 1244 C C . ALA A 1 161 ? 8.000 -4.604 -15.532 1.00 95.88 161 ALA A C 1
ATOM 1246 O O . ALA A 1 161 ? 7.854 -5.668 -14.920 1.00 95.88 161 ALA A O 1
ATOM 1247 N N . GLU A 1 162 ? 8.680 -3.580 -15.014 1.00 96.38 162 GLU A N 1
ATOM 1248 C CA . GLU A 1 162 ? 9.313 -3.639 -13.697 1.00 96.38 162 GLU A CA 1
ATOM 1249 C C . GLU A 1 162 ? 8.282 -3.722 -12.568 1.00 96.38 162 GLU A C 1
ATOM 1251 O O . GLU A 1 162 ? 8.397 -4.589 -11.702 1.00 96.38 162 GLU A O 1
ATOM 1256 N N . ALA A 1 163 ? 7.235 -2.893 -12.602 1.00 97.25 163 ALA A N 1
ATOM 1257 C CA . ALA A 1 163 ? 6.163 -2.921 -11.611 1.00 97.25 163 ALA A CA 1
ATOM 1258 C C . ALA A 1 163 ? 5.461 -4.286 -11.573 1.00 97.25 163 ALA A C 1
ATOM 1260 O O . ALA A 1 163 ? 5.229 -4.833 -10.500 1.00 97.25 163 ALA A O 1
ATOM 1261 N N . THR A 1 164 ? 5.169 -4.875 -12.735 1.00 97.50 164 THR A N 1
ATOM 1262 C CA . THR A 1 164 ? 4.561 -6.213 -12.820 1.00 97.50 164 THR A CA 1
ATOM 1263 C C . THR A 1 164 ? 5.494 -7.285 -12.256 1.00 97.50 164 THR A C 1
ATOM 1265 O O . THR A 1 164 ? 5.046 -8.167 -11.524 1.00 97.50 164 THR A O 1
ATOM 1268 N N . SER A 1 165 ? 6.797 -7.183 -12.538 1.00 96.62 165 SER A N 1
ATOM 1269 C CA . SER A 1 165 ? 7.802 -8.097 -11.985 1.00 96.62 165 SER A CA 1
ATOM 1270 C C . SER A 1 165 ? 7.861 -7.993 -10.459 1.00 96.62 165 SER A C 1
ATOM 1272 O O . SER A 1 165 ? 7.787 -9.014 -9.777 1.00 96.62 165 SER A O 1
ATOM 1274 N N . LEU A 1 166 ? 7.893 -6.773 -9.912 1.00 96.44 166 LEU A N 1
ATOM 1275 C CA . LEU A 1 166 ? 7.819 -6.527 -8.470 1.00 96.44 166 LEU A CA 1
ATOM 1276 C C . LEU A 1 166 ? 6.560 -7.140 -7.855 1.00 96.44 166 LEU A C 1
ATOM 1278 O O . LEU A 1 166 ? 6.661 -7.924 -6.918 1.00 96.44 166 LEU A O 1
ATOM 1282 N N . LEU A 1 167 ? 5.381 -6.845 -8.406 1.00 97.00 167 LEU A N 1
ATOM 1283 C CA . LEU A 1 167 ? 4.099 -7.334 -7.886 1.00 97.00 167 LEU A CA 1
ATOM 1284 C C . LEU A 1 167 ? 3.984 -8.866 -7.923 1.00 97.00 167 LEU A C 1
ATOM 1286 O O . LEU A 1 167 ? 3.259 -9.440 -7.117 1.00 97.00 167 LEU A O 1
ATOM 1290 N N . SER A 1 168 ? 4.715 -9.540 -8.814 1.00 95.56 168 SER A N 1
ATOM 1291 C CA . SER A 1 168 ? 4.786 -11.006 -8.830 1.00 95.56 168 SER A CA 1
ATOM 1292 C C . SER A 1 168 ? 5.698 -11.592 -7.742 1.00 95.56 168 SER A C 1
ATOM 1294 O O . SER A 1 168 ? 5.465 -12.709 -7.285 1.00 95.56 168 SER A O 1
ATOM 1296 N N . LEU A 1 169 ? 6.721 -10.844 -7.313 1.00 94.94 169 LEU A N 1
ATOM 1297 C CA . LEU A 1 169 ? 7.723 -11.289 -6.339 1.00 94.94 169 LEU A CA 1
ATOM 1298 C C . LEU A 1 169 ? 7.334 -10.952 -4.903 1.00 94.94 169 LEU A C 1
ATOM 1300 O O . LEU A 1 169 ? 7.516 -11.766 -3.998 1.00 94.94 169 LEU A O 1
ATOM 1304 N N . LEU A 1 170 ? 6.800 -9.751 -4.703 1.00 93.88 170 LEU A N 1
ATOM 1305 C CA . LEU A 1 170 ? 6.585 -9.156 -3.393 1.00 93.88 170 LEU A CA 1
ATOM 1306 C C . LEU A 1 170 ? 5.702 -9.999 -2.462 1.00 93.88 170 LEU A C 1
ATOM 1308 O O . LEU A 1 170 ? 6.154 -10.254 -1.350 1.00 93.88 170 LEU A O 1
ATOM 1312 N N . PRO A 1 171 ? 4.539 -10.542 -2.882 1.00 90.19 171 PRO A N 1
ATOM 1313 C CA . PRO A 1 171 ? 3.724 -11.372 -1.994 1.00 90.19 171 PRO A CA 1
ATOM 1314 C C . PRO A 1 171 ? 4.465 -12.608 -1.479 1.00 90.19 171 PRO A C 1
ATOM 1316 O O . PRO A 1 171 ? 4.279 -13.009 -0.340 1.00 90.19 171 PRO A O 1
ATOM 1319 N N . VAL A 1 172 ? 5.340 -13.204 -2.296 1.00 88.88 172 VAL A N 1
ATOM 1320 C CA . VAL A 1 172 ? 6.121 -14.387 -1.902 1.00 88.88 172 VAL A CA 1
ATOM 1321 C C . VAL A 1 172 ? 7.283 -13.999 -0.991 1.00 88.88 172 VAL A C 1
ATOM 1323 O O . VAL A 1 172 ? 7.582 -14.713 -0.039 1.00 88.88 172 VAL A O 1
ATOM 1326 N N . MET A 1 173 ? 7.944 -12.876 -1.276 1.00 88.06 173 MET A N 1
ATOM 1327 C CA . MET A 1 173 ? 9.104 -12.412 -0.510 1.00 88.06 173 MET A CA 1
ATOM 1328 C C . MET A 1 173 ? 8.724 -11.793 0.839 1.00 88.06 173 MET A C 1
ATOM 1330 O O . MET A 1 173 ? 9.488 -11.914 1.794 1.00 88.06 173 MET A O 1
ATOM 1334 N N . ASN A 1 174 ? 7.561 -11.147 0.916 1.00 86.50 174 ASN A N 1
ATOM 1335 C CA . ASN A 1 174 ? 7.068 -10.489 2.122 1.00 86.50 174 ASN A CA 1
ATOM 1336 C C . ASN A 1 174 ? 6.154 -11.383 2.969 1.00 86.50 174 ASN A C 1
ATOM 1338 O O . ASN A 1 174 ? 5.909 -11.037 4.127 1.00 86.50 174 ASN A O 1
ATOM 1342 N N . ALA A 1 175 ? 5.687 -12.522 2.435 1.00 76.88 175 ALA A N 1
ATOM 1343 C CA . ALA A 1 175 ? 4.881 -13.486 3.178 1.00 76.88 175 ALA A CA 1
ATOM 1344 C C . ALA A 1 175 ? 5.559 -13.850 4.505 1.00 76.88 175 ALA A C 1
ATOM 1346 O O . ALA A 1 175 ? 6.639 -14.445 4.538 1.00 76.88 175 ALA A O 1
ATOM 1347 N N . GLN A 1 176 ? 4.911 -13.503 5.615 1.00 70.62 176 GLN A N 1
ATOM 1348 C CA . GLN A 1 176 ? 5.380 -13.900 6.932 1.00 70.62 176 GLN A CA 1
ATOM 1349 C C . GLN A 1 176 ? 4.857 -15.313 7.235 1.00 70.62 176 GLN A C 1
ATOM 1351 O O . GLN A 1 176 ? 3.659 -15.563 7.112 1.00 70.62 176 GLN A O 1
ATOM 1356 N N . PRO A 1 177 ? 5.702 -16.252 7.693 1.00 60.34 177 PRO A N 1
ATOM 1357 C CA . PRO A 1 177 ? 5.254 -17.606 8.033 1.00 60.34 177 PRO A CA 1
ATOM 1358 C C . PRO A 1 177 ? 4.197 -17.641 9.146 1.00 60.34 177 PRO A C 1
ATOM 1360 O O . PRO A 1 177 ? 3.466 -18.619 9.277 1.00 60.34 177 PRO A O 1
ATOM 1363 N N . GLU A 1 178 ? 4.156 -16.594 9.977 1.00 62.03 178 GLU A N 1
ATOM 1364 C CA . GLU A 1 178 ? 3.264 -16.477 11.133 1.00 62.03 178 GLU A CA 1
ATOM 1365 C C . GLU A 1 178 ? 1.995 -15.649 10.854 1.00 62.03 178 GLU A C 1
ATOM 1367 O O . GLU A 1 178 ? 1.124 -15.579 11.725 1.00 62.03 178 GLU A O 1
ATOM 1372 N N . THR A 1 179 ? 1.860 -15.023 9.677 1.00 61.69 179 THR A N 1
ATOM 1373 C CA . THR A 1 179 ? 0.632 -14.297 9.316 1.00 61.69 179 THR A CA 1
ATOM 1374 C C . THR A 1 179 ? -0.425 -15.261 8.798 1.00 61.69 179 THR A C 1
ATOM 1376 O O . THR A 1 179 ? -0.153 -16.082 7.923 1.00 61.69 179 THR A O 1
ATOM 1379 N N . THR A 1 180 ? -1.649 -15.137 9.312 1.00 62.59 180 THR A N 1
ATOM 1380 C CA . THR A 1 180 ? -2.840 -15.734 8.696 1.00 62.59 180 THR A CA 1
ATOM 1381 C C . THR A 1 180 ? -2.937 -15.269 7.244 1.00 62.59 180 THR A C 1
ATOM 1383 O O . THR A 1 180 ? -2.614 -14.114 6.961 1.00 62.59 180 THR A O 1
ATOM 1386 N N . GLU A 1 181 ? -3.385 -16.141 6.335 1.00 67.56 181 GLU A N 1
ATOM 1387 C CA . GLU A 1 181 ? -3.623 -15.743 4.944 1.00 67.56 181 GLU A CA 1
ATOM 1388 C C . GLU A 1 181 ? -4.471 -14.460 4.888 1.00 67.56 181 GLU A C 1
ATOM 1390 O O . GLU A 1 181 ? -5.476 -14.368 5.608 1.00 67.56 181 GLU A O 1
ATOM 1395 N N . PRO A 1 182 ? -4.085 -13.473 4.058 1.00 70.56 182 PRO A N 1
ATOM 1396 C CA . PRO A 1 182 ? -4.841 -12.241 3.913 1.00 70.56 182 PRO A CA 1
ATOM 1397 C C . PRO A 1 182 ? -6.305 -12.543 3.560 1.00 70.56 182 PRO A C 1
ATOM 1399 O O . PRO A 1 182 ? -6.593 -13.238 2.585 1.00 70.56 182 PRO A O 1
ATOM 1402 N N . ALA A 1 183 ? -7.239 -12.017 4.352 1.00 81.38 183 ALA A N 1
ATOM 1403 C CA . ALA A 1 183 ? -8.676 -12.213 4.167 1.00 81.38 183 ALA A CA 1
ATOM 1404 C C . ALA A 1 183 ? -9.411 -10.865 4.124 1.00 81.38 183 ALA A C 1
ATOM 1406 O O . ALA A 1 183 ? -8.970 -9.920 4.776 1.00 81.38 183 ALA A O 1
ATOM 1407 N N . PRO A 1 184 ? -10.533 -10.729 3.395 1.00 83.62 184 PRO A N 1
ATOM 1408 C CA . PRO A 1 184 ? -11.318 -9.498 3.415 1.00 83.62 184 PRO A CA 1
ATOM 1409 C C . PRO A 1 184 ? -11.692 -9.094 4.846 1.00 83.62 184 PRO A C 1
ATOM 1411 O O . PRO A 1 184 ? -12.064 -9.944 5.656 1.00 83.62 184 PRO A O 1
ATOM 1414 N N . VAL A 1 185 ? -11.631 -7.799 5.158 1.00 84.25 185 VAL A N 1
ATOM 1415 C CA . VAL A 1 185 ? -12.046 -7.306 6.477 1.00 84.25 185 VAL A CA 1
ATOM 1416 C C . VAL A 1 185 ? -13.549 -7.548 6.665 1.00 84.25 185 VAL A C 1
ATOM 1418 O O . VAL A 1 185 ? -14.367 -6.918 5.994 1.00 84.25 185 VAL A O 1
ATOM 1421 N N . ALA A 1 186 ? -13.941 -8.463 7.560 1.00 81.06 186 ALA A N 1
ATOM 1422 C CA . ALA A 1 186 ? -15.366 -8.710 7.810 1.00 81.06 186 ALA A CA 1
ATOM 1423 C C . ALA A 1 186 ? -16.066 -7.450 8.333 1.00 81.06 186 ALA A C 1
ATOM 1425 O O . ALA A 1 186 ? -15.453 -6.623 8.999 1.00 81.06 186 ALA A O 1
ATOM 1426 N N . ALA A 1 187 ? -17.353 -7.312 8.008 1.00 81.69 187 ALA A N 1
ATOM 1427 C CA . ALA A 1 187 ? -18.184 -6.137 8.292 1.00 81.69 187 ALA A CA 1
ATOM 1428 C C . ALA A 1 187 ? -17.711 -4.807 7.667 1.00 81.69 187 ALA A C 1
ATOM 1430 O O . ALA A 1 187 ? -18.476 -3.844 7.690 1.00 81.69 187 ALA A O 1
ATOM 1431 N N . ALA A 1 188 ? -16.527 -4.745 7.044 1.00 82.88 188 ALA A N 1
ATOM 1432 C CA . ALA A 1 188 ? -16.178 -3.625 6.183 1.00 82.88 188 ALA A CA 1
ATOM 1433 C C . ALA A 1 188 ? -17.101 -3.608 4.954 1.00 82.88 188 ALA A C 1
ATOM 1435 O O . ALA A 1 188 ? -17.498 -4.670 4.455 1.00 82.88 188 ALA A O 1
ATOM 1436 N N . PRO A 1 189 ? -17.435 -2.422 4.422 1.00 81.50 189 PRO A N 1
ATOM 1437 C CA . PRO A 1 189 ? -18.193 -2.352 3.187 1.00 81.50 189 PRO A CA 1
ATOM 1438 C C . PRO A 1 189 ? -17.479 -3.101 2.058 1.00 81.50 189 PRO A C 1
ATOM 1440 O O . PRO A 1 189 ? -16.265 -2.970 1.889 1.00 81.50 189 PRO A O 1
ATOM 1443 N N . SER A 1 190 ? -18.234 -3.839 1.239 1.00 81.75 190 SER A N 1
ATOM 1444 C CA . SER A 1 190 ? -17.693 -4.685 0.158 1.00 81.75 190 SER A CA 1
ATOM 1445 C C . SER A 1 190 ? -16.839 -3.922 -0.856 1.00 81.75 190 SER A C 1
ATOM 1447 O O . SER A 1 190 ? -16.065 -4.515 -1.604 1.00 81.75 190 SER A O 1
ATOM 1449 N N . TRP A 1 191 ? -17.001 -2.603 -0.901 1.00 80.88 191 TRP A N 1
ATOM 1450 C CA . TRP A 1 191 ? -16.257 -1.723 -1.775 1.00 80.88 191 TRP A CA 1
ATOM 1451 C C . TRP A 1 191 ? -14.878 -1.346 -1.240 1.00 80.88 191 TRP A C 1
ATOM 1453 O O . TRP A 1 191 ? -14.067 -0.957 -2.055 1.00 80.88 191 TRP A O 1
ATOM 1463 N N . CYS A 1 192 ? -14.578 -1.468 0.057 1.00 82.12 192 CYS A N 1
ATOM 1464 C CA . CYS A 1 192 ? -13.355 -0.942 0.678 1.00 82.12 192 CYS A CA 1
ATOM 1465 C C . CYS A 1 192 ? -12.056 -1.573 0.134 1.00 82.12 192 CYS A C 1
ATOM 1467 O O . CYS A 1 192 ? -11.038 -0.897 0.028 1.00 82.12 192 CYS A O 1
ATOM 1469 N N . GLY A 1 193 ? -12.089 -2.851 -0.257 1.00 84.81 193 GLY A N 1
ATOM 1470 C CA . GLY A 1 193 ? -10.946 -3.526 -0.887 1.00 84.81 193 GLY A CA 1
ATOM 1471 C C . GLY A 1 193 ? -9.722 -3.734 0.018 1.00 84.81 193 GLY A C 1
ATOM 1472 O O . GLY A 1 193 ? -8.681 -4.147 -0.484 1.00 84.81 193 GLY A O 1
ATOM 1473 N N . LEU A 1 194 ? -9.841 -3.454 1.321 1.00 91.69 194 LEU A N 1
ATOM 1474 C CA . LEU A 1 194 ? -8.809 -3.725 2.319 1.00 91.69 194 LEU A CA 1
ATOM 1475 C C . LEU A 1 194 ? -8.859 -5.184 2.781 1.00 91.69 194 LEU A C 1
ATOM 1477 O O . LEU A 1 194 ? -9.928 -5.790 2.917 1.00 91.69 194 LEU A O 1
ATOM 1481 N N . THR A 1 195 ? -7.680 -5.708 3.081 1.00 92.12 195 THR A N 1
ATOM 1482 C CA . THR A 1 195 ? -7.438 -7.090 3.470 1.00 92.12 195 THR A CA 1
ATOM 1483 C C . THR A 1 195 ? -6.801 -7.104 4.856 1.00 92.12 195 THR A C 1
ATOM 1485 O O . THR A 1 195 ? -5.912 -6.308 5.151 1.00 92.12 195 THR A O 1
ATOM 1488 N N . LEU A 1 196 ? -7.274 -7.991 5.726 1.00 90.88 196 LEU A N 1
ATOM 1489 C CA . LEU A 1 196 ? -6.738 -8.215 7.063 1.00 90.88 196 LEU A CA 1
ATOM 1490 C C . LEU A 1 196 ? -5.264 -8.603 6.990 1.00 90.88 196 LEU A C 1
ATOM 1492 O O . LEU A 1 196 ? -4.870 -9.421 6.162 1.00 90.88 196 LEU A O 1
ATOM 1496 N N . HIS A 1 197 ? -4.486 -8.013 7.890 1.00 88.25 197 HIS A N 1
ATOM 1497 C CA . HIS A 1 197 ? -3.057 -8.237 8.121 1.00 88.25 197 HIS A CA 1
ATOM 1498 C C . HIS A 1 197 ? -2.131 -7.894 6.954 1.00 88.25 197 HIS A C 1
ATOM 1500 O O . HIS A 1 197 ? -0.921 -8.033 7.091 1.00 88.25 197 HIS A O 1
ATOM 1506 N N . ALA A 1 198 ? -2.674 -7.382 5.850 1.00 91.56 198 ALA A N 1
ATOM 1507 C CA . ALA A 1 198 ? -1.874 -6.772 4.804 1.00 91.56 198 ALA A CA 1
ATOM 1508 C C . ALA A 1 198 ? -1.335 -5.411 5.270 1.00 91.56 198 ALA A C 1
ATOM 1510 O O . ALA A 1 198 ? -1.975 -4.701 6.062 1.00 91.56 198 ALA A O 1
ATOM 1511 N N . HIS A 1 199 ? -0.168 -5.042 4.748 1.00 91.62 199 HIS A N 1
ATOM 1512 C CA . HIS A 1 199 ? 0.459 -3.754 5.030 1.00 91.62 199 HIS A CA 1
ATOM 1513 C C . HIS A 1 199 ? 0.015 -2.696 4.018 1.00 91.62 199 HIS A C 1
ATOM 1515 O O . HIS A 1 199 ? -0.032 -2.936 2.809 1.00 91.62 199 HIS A O 1
ATOM 1521 N N . TYR A 1 200 ? -0.275 -1.493 4.504 1.00 92.06 200 TYR A N 1
ATOM 1522 C CA . TYR A 1 200 ? -0.710 -0.354 3.703 1.00 92.06 200 TYR A CA 1
ATOM 1523 C C . TYR A 1 200 ? 0.040 0.907 4.101 1.00 92.06 200 TYR A C 1
ATOM 1525 O O . TYR A 1 200 ? 0.331 1.133 5.272 1.00 92.06 200 TYR A O 1
ATOM 1533 N N . THR A 1 201 ? 0.279 1.780 3.135 1.00 88.44 201 THR A N 1
ATOM 1534 C CA . THR A 1 201 ? 0.659 3.166 3.416 1.00 88.44 201 THR A CA 1
ATOM 1535 C C . THR A 1 201 ? -0.565 3.993 3.814 1.00 88.44 201 THR A C 1
ATOM 1537 O O . THR A 1 201 ? -1.699 3.654 3.464 1.00 88.44 201 THR A O 1
ATOM 1540 N N . ALA A 1 202 ? -0.359 5.137 4.475 1.00 84.12 202 ALA A N 1
ATOM 1541 C CA . ALA A 1 202 ? -1.451 6.083 4.745 1.00 84.12 202 ALA A CA 1
ATOM 1542 C C . ALA A 1 202 ? -2.185 6.509 3.456 1.00 84.12 202 ALA A C 1
ATOM 1544 O O . ALA A 1 202 ? -3.408 6.641 3.443 1.00 84.12 202 ALA A O 1
ATOM 1545 N N . ALA A 1 203 ? -1.449 6.664 2.349 1.00 84.69 203 ALA A N 1
ATOM 1546 C CA . ALA A 1 203 ? -2.016 6.998 1.045 1.00 84.69 203 ALA A CA 1
ATOM 1547 C C . ALA A 1 203 ? -2.980 5.936 0.523 1.00 84.69 203 ALA A C 1
ATOM 1549 O O . ALA A 1 203 ? -4.052 6.269 0.014 1.00 84.69 203 ALA A O 1
ATOM 1550 N N . GLU A 1 204 ? -2.604 4.665 0.636 1.00 90.56 204 GLU A N 1
ATOM 1551 C CA . GLU A 1 204 ? -3.475 3.567 0.235 1.00 90.56 204 GLU A CA 1
ATOM 1552 C C . GLU A 1 204 ? -4.690 3.478 1.144 1.00 90.56 204 GLU A C 1
ATOM 1554 O O . GLU A 1 204 ? -5.800 3.394 0.630 1.00 90.56 204 GLU A O 1
ATOM 1559 N N . LEU A 1 205 ? -4.503 3.573 2.467 1.00 89.19 205 LEU A N 1
ATOM 1560 C CA . LEU A 1 205 ? -5.616 3.566 3.415 1.00 89.19 205 LEU A CA 1
ATOM 1561 C C . LEU A 1 205 ? -6.621 4.673 3.095 1.00 89.19 205 LEU A C 1
ATOM 1563 O O . LEU A 1 205 ? -7.808 4.377 3.006 1.00 89.19 205 LEU A O 1
ATOM 1567 N N . TYR A 1 206 ? -6.163 5.907 2.837 1.00 85.94 206 TYR A N 1
ATOM 1568 C CA . TYR A 1 206 ? -7.028 7.005 2.384 1.00 85.94 206 TYR A CA 1
ATOM 1569 C C . TYR A 1 206 ? -7.766 6.648 1.100 1.00 85.94 206 TYR A C 1
ATOM 1571 O O . TYR A 1 206 ? -8.981 6.793 1.009 1.00 85.94 206 TYR A O 1
ATOM 1579 N N . SER A 1 207 ? -7.033 6.178 0.097 1.00 86.44 207 SER A N 1
ATOM 1580 C CA . SER A 1 207 ? -7.578 5.919 -1.236 1.00 86.44 207 SER A CA 1
ATOM 1581 C C . SER A 1 207 ? -8.568 4.755 -1.262 1.00 86.44 207 SER A C 1
ATOM 1583 O O . SER A 1 207 ? -9.467 4.725 -2.102 1.00 86.44 207 SER A O 1
ATOM 1585 N N . ALA A 1 208 ? -8.414 3.800 -0.345 1.00 88.44 208 ALA A N 1
ATOM 1586 C CA . ALA A 1 208 ? -9.307 2.660 -0.192 1.00 88.44 208 ALA A CA 1
ATOM 1587 C C . ALA A 1 208 ? -10.704 3.087 0.279 1.00 88.44 208 ALA A C 1
ATOM 1589 O O . ALA A 1 208 ? -11.714 2.523 -0.150 1.00 88.44 208 ALA A O 1
ATOM 1590 N N . ILE A 1 209 ? -10.760 4.094 1.156 1.00 84.56 209 ILE A N 1
ATOM 1591 C CA . ILE A 1 209 ? -11.985 4.517 1.849 1.00 84.56 209 ILE A CA 1
ATOM 1592 C C . ILE A 1 209 ? -12.571 5.839 1.339 1.00 84.56 209 ILE A C 1
ATOM 1594 O O . ILE A 1 209 ? -13.770 6.069 1.488 1.00 84.56 209 ILE A O 1
ATOM 1598 N N . SER A 1 210 ? -11.762 6.691 0.707 1.00 79.69 210 SER A N 1
ATOM 1599 C CA . SER A 1 210 ? -12.196 7.992 0.202 1.00 79.69 210 SER A CA 1
ATOM 1600 C C . SER A 1 210 ? -13.013 7.889 -1.088 1.00 79.69 210 SER A C 1
ATOM 1602 O O . SER A 1 210 ? -12.808 7.021 -1.941 1.00 79.69 210 SER A O 1
ATOM 1604 N N . SER A 1 211 ? -13.953 8.816 -1.264 1.00 69.94 211 SER A N 1
ATOM 1605 C CA . SER A 1 211 ? -14.663 9.048 -2.526 1.00 69.94 211 SER A CA 1
ATOM 1606 C C . SER A 1 211 ? -13.871 9.933 -3.496 1.00 69.94 211 SER A C 1
ATOM 1608 O O . SER A 1 211 ? -14.192 9.965 -4.685 1.00 69.94 211 SER A O 1
ATOM 1610 N N . THR A 1 212 ? -12.829 10.626 -3.023 1.00 66.62 212 THR A N 1
ATOM 1611 C CA . THR A 1 212 ? -11.994 11.506 -3.843 1.00 66.62 212 THR A CA 1
ATOM 1612 C C . THR A 1 212 ? -10.757 10.773 -4.376 1.00 66.62 212 THR A C 1
ATOM 1614 O O . THR A 1 212 ? -10.094 10.048 -3.635 1.00 66.62 212 THR A O 1
ATOM 1617 N N . PRO A 1 213 ? -10.401 10.967 -5.660 1.00 56.53 213 PRO A N 1
ATOM 1618 C CA . PRO A 1 213 ? -9.217 10.345 -6.254 1.00 56.53 213 PRO A CA 1
ATOM 1619 C C . PRO A 1 213 ? -7.901 11.031 -5.851 1.00 56.53 213 PRO A C 1
ATOM 1621 O O . PRO A 1 213 ? -6.831 10.449 -6.027 1.00 56.53 213 PRO A O 1
ATOM 1624 N N . GLN A 1 214 ? -7.962 12.264 -5.335 1.00 61.56 214 GLN A N 1
ATOM 1625 C CA . GLN A 1 214 ? -6.783 13.028 -4.938 1.00 61.56 214 GLN A CA 1
ATOM 1626 C C . GLN A 1 214 ? -6.459 12.787 -3.463 1.00 61.56 214 GLN A C 1
ATOM 1628 O O . GLN A 1 214 ? -7.227 13.158 -2.575 1.00 61.56 214 GLN A O 1
ATOM 1633 N N . VAL A 1 215 ? -5.286 12.209 -3.214 1.00 57.78 215 VAL A N 1
ATOM 1634 C CA . VAL A 1 215 ? -4.725 12.055 -1.871 1.00 57.78 215 VAL A CA 1
ATOM 1635 C C . VAL A 1 215 ? -3.855 13.274 -1.581 1.00 57.78 215 VAL A C 1
ATOM 1637 O O . VAL A 1 215 ? -2.696 13.318 -1.980 1.00 57.78 215 VAL A O 1
ATOM 1640 N N . SER A 1 216 ? -4.395 14.286 -0.903 1.00 58.22 216 SER A N 1
ATOM 1641 C CA . SER A 1 216 ? -3.539 15.286 -0.256 1.00 58.22 216 SER A CA 1
ATOM 1642 C C . SER A 1 216 ? -3.152 14.752 1.122 1.00 58.22 216 SER A C 1
ATOM 1644 O O . SER A 1 216 ? -3.883 14.943 2.092 1.00 58.22 216 SER A O 1
ATOM 1646 N N . LEU A 1 217 ? -2.007 14.065 1.216 1.00 57.88 217 LEU A N 1
ATOM 1647 C CA . LEU A 1 217 ? -1.477 13.596 2.506 1.00 57.88 217 LEU A CA 1
ATOM 1648 C C . LEU A 1 217 ? -1.080 14.742 3.446 1.00 57.88 217 LEU A C 1
ATOM 1650 O O . LEU A 1 217 ? -1.004 14.529 4.653 1.00 57.88 217 LEU A O 1
ATOM 1654 N N . ALA A 1 218 ? -0.879 15.957 2.915 1.00 52.56 218 ALA A N 1
ATOM 1655 C CA . ALA A 1 218 ? -0.621 17.168 3.701 1.00 52.56 218 ALA A CA 1
ATOM 1656 C C . ALA A 1 218 ? -1.720 17.451 4.744 1.00 52.56 218 ALA A C 1
ATOM 1658 O O . ALA A 1 218 ? -1.496 18.188 5.700 1.00 52.56 218 ALA A O 1
ATOM 1659 N N . HIS A 1 219 ? -2.891 16.831 4.575 1.00 49.44 219 HIS A N 1
ATOM 1660 C CA . HIS A 1 219 ? -4.029 16.924 5.470 1.00 49.44 219 HIS A CA 1
ATOM 1661 C C . HIS A 1 219 ? -4.509 15.536 5.905 1.00 49.44 219 HIS A C 1
ATOM 1663 O O . HIS A 1 219 ? -5.709 15.297 5.872 1.00 49.44 219 HIS A O 1
ATOM 1669 N N . TRP A 1 220 ? -3.623 14.607 6.283 1.00 59.53 220 TRP A N 1
ATOM 1670 C CA . TRP A 1 220 ? -4.006 13.446 7.107 1.00 59.53 220 TRP A CA 1
ATOM 1671 C C . TRP A 1 220 ? -3.765 13.804 8.589 1.00 59.53 220 TRP A C 1
ATOM 1673 O O . TRP A 1 220 ? -2.763 13.386 9.168 1.00 59.53 220 TRP A O 1
ATOM 1683 N N . PRO A 1 221 ? -4.596 14.659 9.221 1.00 46.94 221 PRO A N 1
ATOM 1684 C CA . PRO A 1 221 ? -4.218 15.390 10.424 1.00 46.94 221 PRO A CA 1
ATOM 1685 C C . PRO A 1 221 ? -4.743 14.687 11.690 1.00 46.94 221 PRO A C 1
ATOM 1687 O O . PRO A 1 221 ? -4.358 15.021 12.809 1.00 46.94 221 PRO A O 1
ATOM 1690 N N . GLU A 1 222 ? -5.609 13.683 11.545 1.00 56.09 222 GLU A N 1
ATOM 1691 C CA . GLU A 1 222 ? -6.428 13.161 12.633 1.00 56.09 222 GLU A CA 1
ATOM 1692 C C . GLU A 1 222 ? -6.154 11.677 12.872 1.00 56.09 222 GLU A C 1
ATOM 1694 O O . GLU A 1 222 ? -5.914 10.903 11.945 1.00 56.09 222 GLU A O 1
ATOM 1699 N N . THR A 1 223 ? -6.190 11.286 14.150 1.00 60.84 223 THR A N 1
ATOM 1700 C CA . THR A 1 223 ? -6.121 9.891 14.615 1.00 60.84 223 THR A CA 1
ATOM 1701 C C . THR A 1 223 ? -7.164 9.031 13.908 1.00 60.84 223 THR A C 1
ATOM 1703 O O . THR A 1 223 ? -6.973 7.827 13.734 1.00 60.84 223 THR A O 1
ATOM 1706 N N . ILE A 1 224 ? -8.289 9.658 13.544 1.00 68.00 224 ILE A N 1
ATOM 1707 C CA . ILE A 1 224 ? -9.492 9.005 13.057 1.00 68.00 224 ILE A CA 1
ATOM 1708 C C . ILE A 1 224 ? -10.089 9.842 11.946 1.00 68.00 224 ILE A C 1
ATOM 1710 O O . ILE A 1 224 ? -10.503 10.972 12.175 1.00 68.00 224 ILE A O 1
ATOM 1714 N N . ASN A 1 225 ? -10.157 9.265 10.754 1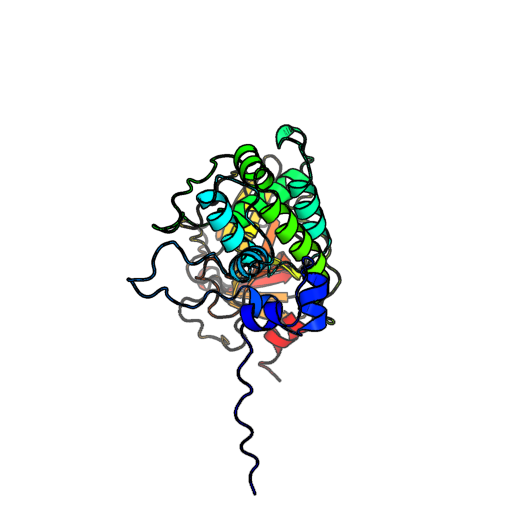.00 73.44 225 ASN A N 1
ATOM 1715 C CA . ASN A 1 225 ? -10.711 9.934 9.586 1.00 73.44 225 ASN A CA 1
ATOM 1716 C C . ASN A 1 225 ? -12.055 9.300 9.232 1.00 73.44 225 ASN A C 1
ATOM 1718 O O . ASN A 1 225 ? -12.170 8.075 9.159 1.00 73.44 225 ASN A O 1
ATOM 1722 N N . TYR A 1 226 ? -13.067 10.140 9.023 1.00 72.62 226 TYR A N 1
ATOM 1723 C CA . TYR A 1 226 ? -14.409 9.712 8.645 1.00 72.62 226 TYR A CA 1
ATOM 1724 C C . TYR A 1 226 ? -14.652 9.907 7.162 1.00 72.62 226 TYR A C 1
ATOM 1726 O O . TYR A 1 226 ? -14.433 10.989 6.621 1.00 72.62 226 TYR A O 1
ATOM 1734 N N . PHE A 1 227 ? -15.191 8.869 6.538 1.00 75.12 227 PHE A N 1
ATOM 1735 C CA . PHE A 1 227 ? -15.503 8.849 5.124 1.00 75.12 227 PHE A CA 1
ATOM 1736 C C . PHE A 1 227 ? -16.972 8.517 4.955 1.00 75.12 227 PHE A C 1
ATOM 1738 O O . PHE A 1 227 ? -17.450 7.448 5.345 1.00 75.12 227 PHE A O 1
ATOM 1745 N N . GLU A 1 228 ? -17.694 9.475 4.391 1.00 74.12 228 GLU A N 1
ATOM 1746 C CA . GLU A 1 228 ? -19.088 9.298 4.029 1.00 74.12 228 GLU A CA 1
ATOM 1747 C C . GLU A 1 228 ? -19.158 8.696 2.632 1.00 74.12 228 GLU A C 1
ATOM 1749 O O . GLU A 1 228 ? -18.650 9.255 1.658 1.00 74.12 228 GLU A O 1
ATOM 1754 N N . HIS A 1 229 ? -19.797 7.536 2.544 1.00 71.56 229 HIS A N 1
ATOM 1755 C CA . HIS A 1 229 ? -20.191 6.917 1.293 1.00 71.56 229 HIS A CA 1
ATOM 1756 C C . HIS A 1 229 ? -21.718 6.850 1.258 1.00 71.56 229 HIS A C 1
ATOM 1758 O O . HIS A 1 229 ? -22.349 6.707 2.302 1.00 71.56 229 HIS A O 1
ATOM 1764 N N . GLU A 1 230 ? -22.315 6.883 0.064 1.00 69.19 230 GLU A N 1
ATOM 1765 C CA . GLU A 1 230 ? -23.774 6.939 -0.163 1.00 69.19 230 GLU A CA 1
ATOM 1766 C C . GLU A 1 230 ? -24.614 5.951 0.676 1.00 69.19 230 GLU A C 1
ATOM 1768 O O . GLU A 1 230 ? -25.802 6.177 0.887 1.00 69.19 230 GLU A O 1
ATOM 1773 N N . GLN A 1 231 ? -24.014 4.852 1.142 1.00 66.88 231 GLN A N 1
ATOM 1774 C CA . GLN A 1 231 ? -24.682 3.760 1.853 1.00 66.88 231 GLN A CA 1
ATOM 1775 C C . GLN A 1 231 ? -24.103 3.475 3.250 1.00 66.88 231 GLN A C 1
ATOM 1777 O O . GLN A 1 231 ? -24.633 2.622 3.956 1.00 66.88 231 GLN A O 1
ATOM 1782 N N . SER A 1 232 ? -23.012 4.135 3.659 1.00 74.56 232 SER A N 1
ATOM 1783 C CA . SER A 1 232 ? -22.316 3.828 4.917 1.00 74.56 232 SER A CA 1
ATOM 1784 C C . SER A 1 232 ? -21.324 4.921 5.312 1.00 74.56 232 SER A C 1
ATOM 1786 O O . SER A 1 232 ? -20.657 5.491 4.451 1.00 74.56 232 SER A O 1
ATOM 1788 N N . THR A 1 233 ? -21.138 5.135 6.615 1.00 81.31 233 THR A N 1
ATOM 1789 C CA . THR A 1 233 ? -19.994 5.900 7.137 1.00 81.31 233 THR A CA 1
ATOM 1790 C C . THR A 1 233 ? -18.912 4.931 7.604 1.00 81.31 233 THR A C 1
ATOM 1792 O O . THR A 1 233 ? -19.202 4.019 8.378 1.00 81.31 233 THR A O 1
ATOM 1795 N N . VAL A 1 234 ? -17.672 5.139 7.161 1.00 84.00 234 VAL A N 1
ATOM 1796 C CA . VAL A 1 234 ? -16.499 4.381 7.619 1.00 84.00 234 VAL A CA 1
ATOM 1797 C C . VAL A 1 234 ? -15.582 5.315 8.398 1.00 84.00 234 VAL A C 1
ATOM 1799 O O . VAL A 1 234 ? -15.248 6.394 7.912 1.00 84.00 234 VAL A O 1
ATOM 1802 N N . GLY A 1 235 ? -15.185 4.916 9.603 1.00 84.94 235 GLY A N 1
ATOM 1803 C CA . GLY A 1 235 ? -14.119 5.568 10.360 1.00 84.94 235 GLY A CA 1
ATOM 1804 C C . GLY A 1 235 ? -12.839 4.748 10.255 1.00 84.94 235 GLY A C 1
ATOM 1805 O O . GLY A 1 235 ? -12.877 3.542 10.466 1.00 84.94 235 GLY A O 1
ATOM 1806 N N . MET A 1 236 ? -11.712 5.373 9.932 1.00 87.25 236 MET A N 1
ATOM 1807 C CA . MET A 1 236 ? -10.400 4.722 9.915 1.00 87.25 236 MET A CA 1
ATOM 1808 C C . MET A 1 236 ? -9.546 5.262 11.049 1.00 87.25 236 MET A C 1
ATOM 1810 O O . MET A 1 236 ? -9.231 6.450 11.051 1.00 87.25 236 MET A O 1
ATOM 1814 N N . ILE A 1 237 ? -9.162 4.384 11.973 1.00 85.88 237 ILE A N 1
ATOM 1815 C CA . ILE A 1 237 ? -8.252 4.665 13.079 1.00 85.88 237 ILE A CA 1
ATOM 1816 C C . ILE A 1 237 ? -6.856 4.192 12.697 1.00 85.88 237 ILE A C 1
ATOM 1818 O O . ILE A 1 237 ? -6.654 3.018 12.385 1.00 85.88 237 ILE A O 1
ATOM 1822 N N . VAL A 1 238 ? -5.892 5.107 12.761 1.00 84.12 238 VAL A N 1
ATOM 1823 C CA . VAL A 1 238 ? -4.480 4.818 12.510 1.00 84.12 238 VAL A CA 1
ATOM 1824 C C . VAL A 1 238 ? -3.675 5.142 13.762 1.00 84.12 238 VAL A C 1
ATOM 1826 O O . VAL A 1 238 ? -3.716 6.267 14.262 1.00 84.12 238 VAL A O 1
ATOM 1829 N N . THR A 1 239 ? -2.950 4.151 14.276 1.00 82.50 239 THR A N 1
ATOM 1830 C CA . THR A 1 239 ? -2.246 4.233 15.566 1.00 82.50 239 THR A CA 1
ATOM 1831 C C . THR A 1 239 ? -0.859 3.590 15.504 1.00 82.50 239 THR A C 1
ATOM 1833 O O . THR A 1 239 ? -0.556 2.864 14.555 1.00 82.50 239 THR A O 1
ATOM 1836 N N . THR A 1 240 ? -0.006 3.838 16.503 1.00 78.44 240 THR A N 1
ATOM 1837 C CA . THR A 1 240 ? 1.195 3.021 16.733 1.00 78.44 240 THR A CA 1
ATOM 1838 C C . THR A 1 240 ? 0.965 1.941 17.764 1.00 78.44 240 THR A C 1
ATOM 1840 O O . THR A 1 240 ? 0.146 2.057 18.672 1.00 78.44 240 THR A O 1
ATOM 1843 N N . ILE A 1 241 ? 1.789 0.915 17.649 1.00 72.44 241 ILE A N 1
ATOM 1844 C CA . ILE A 1 241 ? 1.931 -0.145 18.628 1.00 72.44 241 ILE A CA 1
ATOM 1845 C C . ILE A 1 241 ? 3.090 0.211 19.544 1.00 72.44 241 ILE A C 1
ATOM 1847 O O . ILE A 1 241 ? 4.223 0.057 19.109 1.00 72.44 241 ILE A O 1
ATOM 1851 N N . ASP A 1 242 ? 2.844 0.611 20.787 1.00 67.94 242 ASP A N 1
ATOM 1852 C CA . ASP A 1 242 ? 3.917 0.808 21.766 1.00 67.94 242 ASP A CA 1
ATOM 1853 C C . ASP A 1 242 ? 3.715 -0.128 22.972 1.00 67.94 242 ASP A C 1
ATOM 1855 O O . ASP A 1 242 ? 2.780 0.068 23.753 1.00 67.94 242 ASP A O 1
ATOM 1859 N N . PRO A 1 243 ? 4.552 -1.171 23.118 1.00 59.03 243 PRO A N 1
ATOM 1860 C CA . PRO A 1 243 ? 4.457 -2.102 24.235 1.00 59.03 243 PRO A CA 1
ATOM 1861 C C . PRO A 1 243 ? 5.020 -1.540 25.553 1.00 59.03 243 PRO A C 1
ATOM 1863 O O . PRO A 1 243 ? 4.736 -2.101 26.609 1.00 59.03 243 PRO A O 1
ATOM 1866 N N . GLU A 1 244 ? 5.794 -0.446 25.524 1.00 56.78 244 GLU A N 1
ATOM 1867 C CA . GLU A 1 244 ? 6.394 0.181 26.715 1.00 56.78 244 GLU A CA 1
ATOM 1868 C C . GLU A 1 244 ? 5.552 1.338 27.276 1.00 56.78 244 GLU A C 1
ATOM 1870 O O . GLU A 1 244 ? 5.798 1.806 28.390 1.00 56.78 244 GLU A O 1
ATOM 1875 N N . ALA A 1 245 ? 4.515 1.772 26.556 1.00 54.78 245 ALA A N 1
ATOM 1876 C CA . ALA A 1 245 ? 3.669 2.915 26.898 1.00 54.78 245 ALA A CA 1
ATOM 1877 C C . ALA A 1 245 ? 2.698 2.673 28.072 1.00 54.78 245 ALA A C 1
ATOM 1879 O O . ALA A 1 245 ? 1.625 3.268 28.119 1.00 54.78 245 ALA A O 1
ATOM 1880 N N . GLY A 1 246 ? 3.071 1.860 29.065 1.00 47.81 246 GLY A N 1
ATOM 1881 C CA . GLY A 1 246 ? 2.257 1.469 30.223 1.00 47.81 246 GLY A CA 1
ATOM 1882 C C . GLY A 1 246 ? 1.770 2.592 31.156 1.00 47.81 246 GLY A C 1
ATOM 1883 O O . GLY A 1 246 ? 1.351 2.267 32.258 1.00 47.81 246 GLY A O 1
ATOM 1884 N N . GLN A 1 247 ? 1.842 3.867 30.747 1.00 41.88 247 GLN A N 1
ATOM 1885 C CA . GLN A 1 247 ? 1.131 5.061 31.255 1.00 41.88 247 GLN A CA 1
ATOM 1886 C C . GLN A 1 247 ? 1.749 6.383 30.738 1.00 41.88 247 GLN A C 1
ATOM 1888 O O . GLN A 1 247 ? 1.351 7.462 31.174 1.00 41.88 247 GLN A O 1
ATOM 1893 N N . LEU A 1 248 ? 2.748 6.341 29.847 1.00 40.91 248 LEU A N 1
ATOM 1894 C CA . LEU A 1 248 ? 3.535 7.518 29.453 1.00 40.91 248 LEU A CA 1
ATOM 1895 C C . LEU A 1 248 ? 3.764 7.585 27.936 1.00 40.91 248 LEU A C 1
ATOM 1897 O O . LEU A 1 248 ? 4.898 7.689 27.478 1.00 40.91 248 LEU A O 1
ATOM 1901 N N . ALA A 1 249 ? 2.695 7.578 27.141 1.00 42.12 249 ALA A N 1
ATOM 1902 C CA . ALA A 1 249 ? 2.793 8.081 25.775 1.00 42.12 249 ALA A CA 1
ATOM 1903 C C . ALA A 1 249 ? 2.674 9.612 25.818 1.00 42.12 249 ALA A C 1
ATOM 1905 O O . ALA A 1 249 ? 1.584 10.178 25.833 1.00 42.12 249 ALA A O 1
ATOM 1906 N N . GLY A 1 250 ? 3.810 10.310 25.876 1.00 40.44 250 GLY A N 1
ATOM 1907 C CA . GLY A 1 250 ? 3.834 11.751 25.641 1.00 40.44 250 GLY A CA 1
ATOM 1908 C C . GLY A 1 250 ? 3.243 12.046 24.262 1.00 40.44 250 GLY A C 1
ATOM 1909 O O . GLY A 1 250 ? 3.855 11.712 23.257 1.00 40.44 250 GLY A O 1
ATOM 1910 N N . ASN A 1 251 ? 2.048 12.636 24.220 1.00 47.25 251 ASN A N 1
ATOM 1911 C CA . ASN A 1 251 ? 1.327 13.089 23.020 1.00 47.25 251 ASN A CA 1
ATOM 1912 C C . ASN A 1 251 ? 1.081 12.024 21.919 1.00 47.25 251 ASN A C 1
ATOM 1914 O O . ASN A 1 251 ? 0.621 12.377 20.831 1.00 47.25 251 ASN A O 1
ATOM 1918 N N . GLY A 1 252 ? 1.390 10.748 22.169 1.00 53.69 252 GLY A N 1
ATOM 1919 C CA . GLY A 1 252 ? 1.410 9.676 21.173 1.00 53.69 252 GLY A CA 1
ATOM 1920 C C . GLY A 1 252 ? 0.167 8.793 21.228 1.00 53.69 252 GLY A C 1
ATOM 1921 O O . GLY A 1 252 ? -0.269 8.390 22.298 1.00 53.69 252 GLY A O 1
ATOM 1922 N N . ARG A 1 253 ? -0.388 8.482 20.055 1.00 68.31 253 ARG A N 1
ATOM 1923 C CA . ARG A 1 253 ? -1.563 7.616 19.865 1.00 68.31 253 ARG A CA 1
ATOM 1924 C C . ARG A 1 253 ? -1.115 6.156 19.946 1.00 68.31 253 ARG A C 1
ATOM 1926 O O . ARG A 1 253 ? -0.343 5.723 19.086 1.00 68.31 253 ARG A O 1
ATOM 1933 N N . VAL A 1 254 ? -1.568 5.407 20.949 1.00 73.69 254 VAL A N 1
ATOM 1934 C CA . VAL A 1 254 ? -1.049 4.056 21.214 1.00 73.69 254 VAL A CA 1
ATOM 1935 C C . VAL A 1 254 ? -2.172 3.037 21.344 1.00 73.69 254 VAL A C 1
ATOM 1937 O O . VAL A 1 254 ? -3.152 3.249 22.052 1.00 73.69 254 VAL A O 1
ATOM 1940 N N . ALA A 1 255 ? -2.013 1.903 20.661 1.00 76.94 255 ALA A N 1
ATOM 1941 C CA . ALA A 1 255 ? -2.783 0.698 20.930 1.00 76.94 255 ALA A CA 1
ATOM 1942 C C . ALA A 1 255 ? -1.959 -0.305 21.748 1.00 76.94 255 ALA A C 1
ATOM 1944 O O . ALA A 1 255 ? -0.822 -0.620 21.392 1.00 76.94 255 ALA A O 1
ATOM 1945 N N . THR A 1 256 ? -2.564 -0.859 22.800 1.00 80.12 256 THR A N 1
ATOM 1946 C CA . THR A 1 256 ? -1.962 -1.896 23.653 1.00 80.12 256 THR A CA 1
ATOM 1947 C C . THR A 1 256 ? -2.849 -3.136 23.657 1.00 80.12 256 THR A C 1
ATOM 1949 O O . THR A 1 256 ? -4.058 -3.033 23.866 1.00 80.12 256 THR A O 1
ATOM 1952 N N . ALA A 1 257 ? -2.289 -4.327 23.421 1.00 81.44 257 ALA A N 1
ATOM 1953 C CA . ALA A 1 257 ? -3.095 -5.553 23.401 1.00 81.44 257 ALA A CA 1
ATOM 1954 C C . ALA A 1 257 ? -3.482 -5.927 24.826 1.00 81.44 257 ALA A C 1
ATOM 1956 O O . ALA A 1 257 ? -2.646 -5.927 25.722 1.00 81.44 257 ALA A O 1
ATOM 1957 N N . ILE A 1 258 ? -4.737 -6.316 25.004 1.00 82.88 258 ILE A N 1
ATOM 1958 C CA . ILE A 1 258 ? -5.239 -6.927 26.238 1.00 82.88 258 ILE A CA 1
ATOM 1959 C C . ILE A 1 258 ? -5.346 -8.441 26.029 1.00 82.88 258 ILE A C 1
ATOM 1961 O O . ILE A 1 258 ? -4.967 -9.238 26.882 1.00 82.88 258 ILE A O 1
ATOM 1965 N N . SER A 1 259 ? -5.838 -8.852 24.860 1.00 85.88 259 SER A N 1
ATOM 1966 C CA . SER A 1 259 ? -5.914 -10.248 24.433 1.00 85.88 259 SER A CA 1
ATOM 1967 C C . SER A 1 259 ? -5.794 -10.341 22.910 1.00 85.88 259 SER A C 1
ATOM 1969 O O . SER A 1 259 ? -5.608 -9.335 22.228 1.00 85.88 259 SER A O 1
ATOM 1971 N N . GLN A 1 260 ? -5.943 -11.542 22.345 1.00 87.50 260 GLN A N 1
ATOM 1972 C CA . GLN A 1 260 ? -6.036 -11.702 20.889 1.00 87.50 260 GLN A CA 1
ATOM 1973 C C . GLN A 1 260 ? -7.232 -10.970 20.284 1.00 87.50 260 GLN A C 1
ATOM 1975 O O . GLN A 1 260 ? -7.193 -10.648 19.108 1.00 87.50 260 GLN A O 1
ATOM 1980 N N . HIS A 1 261 ? -8.281 -10.690 21.053 1.00 89.81 261 HIS A N 1
ATOM 1981 C CA . HIS A 1 261 ? -9.474 -10.043 20.517 1.00 89.81 261 HIS A CA 1
ATOM 1982 C C . HIS A 1 261 ? -9.756 -8.665 21.106 1.00 89.81 261 HIS A C 1
ATOM 1984 O O . HIS A 1 261 ? -10.762 -8.059 20.750 1.00 89.81 261 HIS A O 1
ATOM 1990 N N . GLN A 1 262 ? -8.905 -8.172 22.002 1.00 88.31 262 GLN A N 1
ATOM 1991 C CA . GLN A 1 262 ? -9.128 -6.907 22.693 1.00 88.31 262 GLN A CA 1
ATOM 1992 C C . GLN A 1 262 ? -7.855 -6.085 22.757 1.00 88.31 262 GLN A C 1
ATOM 1994 O O . GLN A 1 262 ? -6.777 -6.616 23.038 1.00 88.31 262 GLN A O 1
ATOM 1999 N N . CYS A 1 263 ? -8.002 -4.781 22.571 1.00 86.12 263 CYS A N 1
ATOM 2000 C CA . CYS A 1 263 ? -6.947 -3.814 22.815 1.00 86.12 263 CYS A CA 1
ATOM 2001 C C . CYS A 1 263 ? -7.489 -2.565 23.513 1.00 86.12 263 CYS A C 1
ATOM 2003 O O . CYS A 1 263 ? -8.662 -2.213 23.389 1.00 86.12 263 CYS A O 1
ATOM 2005 N N . SER A 1 264 ? -6.605 -1.917 24.262 1.00 85.25 264 SER A N 1
ATOM 2006 C CA . SER A 1 264 ? -6.789 -0.553 24.734 1.00 85.25 264 SER A CA 1
ATOM 2007 C C . SER A 1 264 ? -6.320 0.398 23.636 1.00 85.25 264 SER A C 1
ATOM 2009 O O . SER A 1 264 ? -5.241 0.195 23.077 1.00 85.25 264 SER A O 1
ATOM 2011 N N . LEU A 1 265 ? -7.126 1.404 23.315 1.00 84.00 265 LEU A N 1
ATOM 2012 C CA . LEU A 1 265 ? -6.793 2.487 22.398 1.00 84.00 265 LEU A CA 1
ATOM 2013 C C . LEU A 1 265 ? -6.709 3.790 23.186 1.00 84.00 265 LEU A C 1
ATOM 2015 O O . LEU A 1 265 ? -7.735 4.294 23.639 1.00 84.00 265 LEU A O 1
ATOM 2019 N N . ASP A 1 266 ? -5.507 4.344 23.299 1.00 82.00 266 ASP A N 1
ATOM 2020 C CA . ASP A 1 266 ? -5.298 5.718 23.740 1.00 82.00 266 ASP A CA 1
ATOM 2021 C C . ASP A 1 266 ? -5.335 6.634 22.512 1.00 82.00 266 ASP A C 1
ATOM 2023 O O . ASP A 1 266 ? -4.436 6.632 21.660 1.00 82.00 266 ASP A O 1
ATOM 2027 N N . LEU A 1 267 ? -6.432 7.380 22.388 1.00 76.69 267 LEU A N 1
ATOM 2028 C CA . LEU A 1 267 ? -6.656 8.306 21.281 1.00 76.69 267 LEU A CA 1
ATOM 2029 C C . LEU A 1 267 ? -6.204 9.736 21.620 1.00 76.69 267 LEU A C 1
ATOM 2031 O O . LEU A 1 267 ? -6.285 10.621 20.758 1.00 76.69 267 LEU A O 1
ATOM 2035 N N . GLY A 1 268 ? -5.707 9.949 22.843 1.00 74.19 268 GLY A N 1
ATOM 2036 C CA . GLY A 1 268 ? -5.274 11.230 23.380 1.00 74.19 268 GLY A CA 1
ATOM 2037 C C . GLY A 1 268 ? -6.348 12.320 23.317 1.00 74.19 268 GLY A C 1
ATOM 2038 O O . GLY A 1 268 ? -7.533 12.080 23.098 1.00 74.19 268 GLY A O 1
ATOM 2039 N N . GLN A 1 269 ? -5.921 13.580 23.421 1.00 68.88 269 GLN A N 1
ATOM 2040 C CA . GLN A 1 269 ? -6.822 14.746 23.409 1.00 68.88 269 GLN A CA 1
ATOM 2041 C C . GLN A 1 269 ? -7.523 15.001 22.057 1.00 68.88 269 GLN A C 1
ATOM 2043 O O . GLN A 1 269 ? -8.260 15.975 21.912 1.00 68.88 269 GLN A O 1
ATOM 2048 N N . CYS A 1 270 ? -7.302 14.151 21.050 1.00 65.69 270 CYS A N 1
ATOM 2049 C CA . CYS A 1 270 ? -7.939 14.266 19.739 1.00 65.69 270 CYS A CA 1
ATOM 2050 C C . CYS A 1 270 ? -9.417 13.848 19.753 1.00 65.69 270 CYS A C 1
ATOM 2052 O O . CYS A 1 270 ? -10.126 14.097 18.779 1.00 65.69 270 CYS A O 1
ATOM 2054 N N . VAL A 1 271 ? -9.885 13.207 20.828 1.00 69.31 271 VAL A N 1
ATOM 2055 C CA . VAL A 1 271 ? -11.257 12.716 20.963 1.00 69.31 271 VAL A CA 1
ATOM 2056 C C . VAL A 1 271 ? -11.871 13.288 22.230 1.00 69.31 271 VAL A C 1
ATOM 2058 O O . VAL A 1 271 ? -11.509 12.905 23.333 1.00 69.31 271 VAL A O 1
ATOM 2061 N N . THR A 1 272 ? -12.843 14.177 22.064 1.00 71.94 272 THR A N 1
ATOM 2062 C CA . THR A 1 272 ? -13.709 14.667 23.147 1.00 71.94 272 THR A CA 1
ATOM 2063 C C . THR A 1 272 ? -15.149 14.238 22.890 1.00 71.94 272 THR A C 1
ATOM 2065 O O . THR A 1 272 ? -15.476 13.861 21.760 1.00 71.94 272 THR A O 1
ATOM 2068 N N . ALA A 1 273 ? -16.032 14.358 23.886 1.00 71.88 273 ALA A N 1
ATOM 2069 C CA . ALA A 1 273 ? -17.467 14.070 23.744 1.00 71.88 273 ALA A CA 1
ATOM 2070 C C . ALA A 1 273 ? -18.120 14.820 22.565 1.00 71.88 273 ALA A C 1
ATOM 2072 O O . ALA A 1 273 ? -19.057 14.322 21.947 1.00 71.88 273 ALA A O 1
ATOM 2073 N N . ASP A 1 274 ? -17.583 15.989 22.209 1.00 72.12 274 ASP A N 1
ATOM 2074 C CA . ASP A 1 274 ? -18.086 16.832 21.123 1.00 72.12 274 ASP A CA 1
ATOM 2075 C C . ASP A 1 274 ? -17.501 16.487 19.745 1.00 72.12 274 ASP A C 1
ATOM 2077 O O . ASP A 1 274 ? -17.972 16.995 18.719 1.00 72.12 274 ASP A O 1
ATOM 2081 N N . THR A 1 275 ? -16.482 15.629 19.680 1.00 73.00 275 THR A N 1
ATOM 2082 C CA . THR A 1 275 ? -15.953 15.141 18.400 1.00 73.00 275 THR A CA 1
ATOM 2083 C C . THR A 1 275 ? -16.925 14.157 17.756 1.00 73.00 275 THR A C 1
ATOM 2085 O O . THR A 1 275 ? -17.727 13.508 18.427 1.00 73.00 275 THR A O 1
ATOM 2088 N N . ARG A 1 276 ? -16.858 14.008 16.425 1.00 72.38 276 ARG A N 1
ATOM 2089 C CA . ARG A 1 276 ? -17.690 13.027 15.705 1.00 72.38 276 ARG A CA 1
ATOM 2090 C C . ARG A 1 276 ? -17.474 11.610 16.238 1.00 72.38 276 ARG A C 1
ATOM 2092 O O . ARG A 1 276 ? -18.448 10.879 16.359 1.00 72.38 276 ARG A O 1
ATOM 2099 N N . LEU A 1 277 ? -16.235 11.259 16.590 1.00 71.12 277 LEU A N 1
ATOM 2100 C CA . LEU A 1 277 ? -15.943 9.987 17.239 1.00 71.12 277 LEU A CA 1
ATOM 2101 C C . LEU A 1 277 ? -16.474 9.925 18.662 1.00 71.12 277 LEU A C 1
ATOM 2103 O O . LEU A 1 277 ? -17.127 8.945 18.973 1.00 71.12 277 LEU A O 1
ATOM 2107 N N . GLY A 1 278 ? -16.219 10.923 19.509 1.00 71.88 278 GLY A N 1
ATOM 2108 C CA . GLY A 1 278 ? -16.724 10.893 20.882 1.00 71.88 278 GLY A CA 1
ATOM 2109 C C . GLY A 1 278 ? -18.239 10.712 20.919 1.00 71.88 278 GLY A C 1
ATOM 2110 O O . GLY A 1 278 ? -18.721 9.873 21.666 1.00 71.88 278 GLY A O 1
ATOM 2111 N N . ARG A 1 279 ? -18.973 11.380 20.016 1.00 75.00 279 ARG A N 1
ATOM 2112 C CA . ARG A 1 279 ? -20.408 11.132 19.808 1.00 75.00 279 ARG A CA 1
ATOM 2113 C C . ARG A 1 279 ? -20.701 9.724 19.295 1.00 75.00 279 ARG A C 1
ATOM 2115 O O . ARG A 1 279 ? -21.533 9.047 19.870 1.00 75.00 279 ARG A O 1
ATOM 2122 N N . ALA A 1 280 ? -20.006 9.258 18.256 1.00 70.94 280 ALA A N 1
ATOM 2123 C CA . ALA A 1 280 ? -20.214 7.913 17.709 1.00 70.94 280 ALA A CA 1
ATOM 2124 C C . ALA A 1 280 ? -19.873 6.777 18.694 1.00 70.94 280 ALA A C 1
ATOM 2126 O O . ALA A 1 280 ? -20.419 5.690 18.561 1.00 70.94 280 ALA A O 1
ATOM 2127 N N . LEU A 1 281 ? -18.964 7.015 19.644 1.00 69.69 281 LEU A N 1
ATOM 2128 C CA . LEU A 1 281 ? -18.604 6.084 20.714 1.00 69.69 281 LEU A CA 1
ATOM 2129 C C . LEU A 1 281 ? -19.548 6.192 21.919 1.00 69.69 281 LEU A C 1
ATOM 2131 O O . LEU A 1 281 ? -19.763 5.194 22.598 1.00 69.69 281 LEU A O 1
ATOM 2135 N N . ALA A 1 282 ? -20.084 7.384 22.201 1.00 67.56 282 ALA A N 1
ATOM 2136 C CA . ALA A 1 282 ? -21.032 7.616 23.292 1.00 67.56 282 ALA A CA 1
ATOM 2137 C C . ALA A 1 282 ? -22.463 7.186 22.938 1.00 67.56 282 ALA A C 1
ATOM 2139 O O . ALA A 1 282 ? -23.225 6.784 23.817 1.00 67.56 282 ALA A O 1
ATOM 2140 N N . ASP A 1 283 ? -22.829 7.275 21.663 1.00 63.25 283 ASP A N 1
ATOM 2141 C CA . ASP A 1 283 ? -24.153 6.932 21.179 1.00 63.25 283 ASP A CA 1
ATOM 2142 C C . ASP A 1 283 ? -24.211 5.444 20.773 1.00 63.25 283 ASP A C 1
ATOM 2144 O O . ASP A 1 283 ? -23.551 5.020 19.826 1.00 63.25 283 ASP A O 1
ATOM 2148 N N . ASP A 1 284 ? -25.060 4.656 21.447 1.00 51.88 284 ASP A N 1
ATOM 2149 C CA . ASP A 1 284 ? -25.376 3.233 21.175 1.00 51.88 284 ASP A CA 1
ATOM 2150 C C . ASP A 1 284 ? -26.209 3.057 19.878 1.00 51.88 284 ASP A C 1
ATOM 2152 O O . ASP A 1 284 ? -27.264 2.416 19.830 1.00 51.88 284 ASP A O 1
ATOM 2156 N N . LEU A 1 285 ? -25.817 3.761 18.814 1.00 46.62 285 LEU A N 1
ATOM 2157 C CA . LEU A 1 285 ? -26.647 3.967 17.636 1.00 46.62 285 LEU A CA 1
ATOM 2158 C C . LEU A 1 285 ? -26.568 2.793 16.664 1.00 46.62 285 LEU A C 1
ATOM 2160 O O . LEU A 1 285 ? -25.518 2.405 16.159 1.00 46.62 285 LEU A O 1
ATOM 2164 N N . THR A 1 286 ? -27.751 2.362 16.242 1.00 47.75 286 THR A N 1
ATOM 2165 C CA . THR A 1 286 ? -28.006 1.490 15.084 1.00 47.75 286 THR A CA 1
ATOM 2166 C C . THR A 1 286 ? -27.459 2.030 13.749 1.00 47.75 286 THR A C 1
ATOM 2168 O O . THR A 1 286 ? -27.483 1.317 12.749 1.00 47.75 286 THR A O 1
ATOM 2171 N N . THR A 1 287 ? -26.947 3.266 13.722 1.00 60.03 287 THR A N 1
ATOM 2172 C CA . THR A 1 287 ? -26.283 3.929 12.585 1.00 60.03 287 THR A CA 1
ATOM 2173 C C . THR A 1 287 ? -24.787 4.172 12.818 1.00 60.03 287 THR A C 1
ATOM 2175 O O . THR A 1 287 ? -24.200 5.032 12.157 1.00 60.03 287 THR A O 1
ATOM 2178 N N . ALA A 1 288 ? -24.173 3.478 13.781 1.00 68.94 288 ALA A N 1
ATOM 2179 C CA . ALA A 1 288 ? -22.764 3.654 14.100 1.00 68.94 288 ALA A CA 1
ATOM 2180 C C . ALA A 1 288 ? -21.873 3.417 12.862 1.00 68.94 288 ALA A C 1
ATOM 2182 O O . ALA A 1 288 ? -22.124 2.498 12.073 1.00 68.94 288 ALA A O 1
ATOM 2183 N N . PRO A 1 289 ? -20.838 4.251 12.663 1.00 77.38 289 PRO A N 1
ATOM 2184 C CA . PRO A 1 289 ? -19.889 4.059 11.580 1.00 77.38 289 PRO A CA 1
ATOM 2185 C C . PRO A 1 289 ? -19.166 2.721 11.743 1.00 77.38 289 PRO A C 1
ATOM 2187 O O . PRO A 1 289 ? -18.842 2.303 12.853 1.00 77.38 289 PRO A O 1
ATOM 2190 N N . THR A 1 290 ? -18.845 2.069 10.628 1.00 87.00 290 THR A N 1
ATOM 2191 C CA . THR A 1 290 ? -17.920 0.935 10.662 1.00 87.00 290 THR A CA 1
ATOM 2192 C C . THR A 1 290 ? -16.527 1.468 10.972 1.00 87.00 290 THR A C 1
ATOM 2194 O O . THR A 1 290 ? -15.966 2.217 10.171 1.00 87.00 290 THR A O 1
ATOM 2197 N N . LEU A 1 291 ? -15.978 1.111 12.132 1.00 87.56 291 LEU A N 1
ATOM 2198 C CA . LEU A 1 291 ? -14.643 1.528 12.548 1.00 87.56 291 LEU A CA 1
ATOM 2199 C C . LEU A 1 291 ? -13.614 0.482 12.122 1.00 87.56 291 LEU A C 1
ATOM 2201 O O . LEU A 1 291 ? -13.714 -0.683 12.501 1.00 87.56 291 LEU A O 1
ATOM 2205 N N . LEU A 1 292 ? -12.632 0.910 11.338 1.00 91.50 292 LEU A N 1
ATOM 2206 C CA . LEU A 1 292 ? -11.473 0.136 10.912 1.00 91.50 292 LEU A CA 1
ATOM 2207 C C . LEU A 1 292 ? -10.258 0.550 11.738 1.00 91.50 292 LEU A C 1
ATOM 2209 O O . LEU A 1 292 ? -10.084 1.732 12.029 1.00 91.50 292 LEU A O 1
ATOM 2213 N N . LEU A 1 293 ? -9.414 -0.416 12.087 1.00 90.81 293 LEU A N 1
ATOM 2214 C CA . LEU A 1 293 ? -8.178 -0.195 12.827 1.00 90.81 293 LEU A CA 1
ATOM 2215 C C . LEU A 1 293 ? -6.979 -0.659 12.001 1.00 90.81 293 LEU A C 1
ATOM 2217 O O . LEU A 1 293 ? -6.901 -1.820 11.594 1.00 90.81 293 LEU A O 1
ATOM 2221 N N . ALA A 1 294 ? -6.021 0.243 11.814 1.00 90.31 294 ALA A N 1
ATOM 2222 C CA . ALA A 1 294 ? -4.712 -0.047 11.252 1.00 90.31 294 ALA A CA 1
ATOM 2223 C C . ALA A 1 294 ? -3.617 0.410 12.222 1.00 90.31 294 ALA A C 1
ATOM 2225 O O . ALA A 1 294 ? -3.731 1.464 12.854 1.00 90.31 294 ALA A O 1
ATOM 2226 N N . ALA A 1 295 ? -2.552 -0.379 12.347 1.00 87.12 295 ALA A N 1
ATOM 2227 C CA . ALA A 1 295 ? -1.505 -0.121 13.326 1.00 87.12 295 ALA A CA 1
ATOM 2228 C C . ALA A 1 295 ? -0.108 -0.162 12.699 1.00 87.12 295 ALA A C 1
ATOM 2230 O O . ALA A 1 295 ? 0.244 -1.101 11.991 1.00 87.12 295 ALA A O 1
ATOM 2231 N N . GLY A 1 296 ? 0.683 0.875 12.963 1.00 83.69 296 GLY A N 1
ATOM 2232 C CA . GLY A 1 296 ? 2.062 1.016 12.506 1.00 83.69 296 GLY A CA 1
ATOM 2233 C C . GLY A 1 296 ? 3.075 0.715 13.609 1.00 83.69 296 GLY A C 1
ATOM 2234 O O . GLY A 1 296 ? 2.729 0.519 14.779 1.00 83.69 296 GLY A O 1
ATOM 2235 N N . LYS A 1 297 ? 4.357 0.702 13.243 1.00 77.00 297 LYS A N 1
ATOM 2236 C CA . LYS A 1 297 ? 5.461 0.575 14.206 1.00 77.00 297 LYS A CA 1
ATOM 2237 C C . LYS A 1 297 ? 5.654 1.893 14.988 1.00 77.00 297 LYS A C 1
ATOM 2239 O O . LYS A 1 297 ? 5.330 2.962 14.468 1.00 77.00 297 LYS A O 1
ATOM 2244 N N . PRO A 1 298 ? 6.205 1.859 16.216 1.00 67.25 298 PRO A N 1
ATOM 2245 C CA . PRO A 1 298 ? 6.639 3.067 16.915 1.00 67.25 298 PRO A CA 1
ATOM 2246 C C . PRO A 1 298 ? 7.498 3.969 16.032 1.00 67.25 298 PRO A C 1
ATOM 2248 O O . PRO A 1 298 ? 8.371 3.486 15.310 1.00 67.25 298 PRO A O 1
ATOM 2251 N N . GLY A 1 299 ? 7.262 5.280 16.099 1.00 63.91 299 GLY A N 1
ATOM 2252 C CA . GLY A 1 299 ? 8.072 6.277 15.397 1.00 63.91 299 GLY A CA 1
ATOM 2253 C C . GLY A 1 299 ? 7.881 6.338 13.878 1.00 63.91 299 GLY A C 1
ATOM 2254 O O . GLY A 1 299 ? 8.577 7.116 13.232 1.00 63.91 299 GLY A O 1
ATOM 2255 N N . THR A 1 300 ? 6.956 5.566 13.288 1.00 61.69 300 THR A N 1
ATOM 2256 C CA . THR A 1 300 ? 6.720 5.615 11.833 1.00 61.69 300 THR A CA 1
ATOM 2257 C C . THR A 1 300 ? 5.575 6.533 11.419 1.00 61.69 300 THR A C 1
ATOM 2259 O O . THR A 1 300 ? 5.571 6.957 10.271 1.00 61.69 300 THR A O 1
ATOM 2262 N N . VAL A 1 301 ? 4.641 6.886 12.314 1.00 56.75 301 VAL A N 1
ATOM 2263 C CA . VAL A 1 301 ? 3.337 7.509 11.962 1.00 56.75 301 VAL A CA 1
ATOM 2264 C C . VAL A 1 301 ? 3.434 8.846 11.235 1.00 56.75 301 VAL A C 1
ATOM 2266 O O . VAL A 1 301 ? 2.535 9.206 10.482 1.00 56.75 301 VAL A O 1
ATOM 2269 N N . GLU A 1 302 ? 4.543 9.556 11.397 1.00 58.41 302 GLU A N 1
ATOM 2270 C CA . GLU A 1 302 ? 4.739 10.886 10.815 1.00 58.41 302 GLU A CA 1
ATOM 2271 C C . GLU A 1 302 ? 5.439 10.858 9.449 1.00 58.41 302 GLU A C 1
ATOM 2273 O O . GLU A 1 302 ? 5.663 11.903 8.841 1.00 58.41 302 GLU A O 1
ATOM 2278 N N . THR A 1 303 ? 5.786 9.672 8.937 1.00 63.41 303 THR A N 1
ATOM 2279 C CA . THR A 1 303 ? 6.445 9.547 7.631 1.00 63.41 303 THR A CA 1
ATOM 2280 C C . THR A 1 303 ? 5.437 9.175 6.537 1.00 63.41 303 THR A C 1
ATOM 2282 O O . THR A 1 303 ? 4.623 8.275 6.730 1.00 63.41 303 THR A O 1
ATOM 2285 N N . PRO A 1 304 ? 5.488 9.791 5.342 1.00 61.44 304 PRO A N 1
ATOM 2286 C CA . PRO A 1 304 ? 4.643 9.388 4.209 1.00 61.44 304 PRO A CA 1
ATOM 2287 C C . PRO A 1 304 ? 4.819 7.921 3.780 1.00 61.44 304 PRO A C 1
ATOM 2289 O O . PRO A 1 304 ? 3.924 7.330 3.177 1.00 61.44 304 PRO A O 1
ATOM 2292 N N . SER A 1 305 ? 5.975 7.333 4.099 1.00 67.50 305 SER A N 1
ATOM 2293 C CA . SER A 1 305 ? 6.329 5.933 3.856 1.00 67.50 305 SER A CA 1
ATOM 2294 C C . SER A 1 305 ? 5.981 5.003 5.021 1.00 67.50 305 SER A C 1
ATOM 2296 O O . SER A 1 305 ? 6.434 3.863 5.032 1.00 67.50 305 SER A O 1
ATOM 2298 N N . ALA A 1 306 ? 5.246 5.483 6.025 1.00 78.69 306 ALA A N 1
ATOM 2299 C CA . ALA A 1 306 ? 4.804 4.657 7.136 1.00 78.69 306 ALA A CA 1
ATOM 2300 C C . ALA A 1 306 ? 3.940 3.502 6.634 1.00 78.69 306 ALA A C 1
ATOM 2302 O O . ALA A 1 306 ? 2.987 3.712 5.880 1.00 78.69 306 ALA A O 1
ATOM 2303 N N . GLU A 1 307 ? 4.253 2.305 7.110 1.00 86.94 307 GLU A N 1
ATOM 2304 C CA . GLU A 1 307 ? 3.475 1.102 6.855 1.00 86.94 307 GLU A CA 1
ATOM 2305 C C . GLU A 1 307 ? 2.586 0.799 8.061 1.00 86.94 307 GLU A C 1
ATOM 2307 O O . GLU A 1 307 ? 3.021 0.856 9.216 1.00 86.94 307 GLU A O 1
ATOM 2312 N N . TYR A 1 308 ? 1.341 0.447 7.768 1.00 88.62 308 TYR A N 1
ATOM 2313 C CA . TYR A 1 308 ? 0.308 0.115 8.731 1.00 88.62 308 TYR A CA 1
ATOM 2314 C C . TYR A 1 308 ? -0.260 -1.259 8.413 1.00 88.62 308 TYR A C 1
ATOM 2316 O O . TYR A 1 308 ? -0.692 -1.517 7.292 1.00 88.62 308 TYR A O 1
ATOM 2324 N N . GLU A 1 309 ? -0.293 -2.129 9.411 1.00 90.50 309 GLU A N 1
ATOM 2325 C CA . GLU A 1 309 ? -0.916 -3.442 9.325 1.00 90.50 309 GLU A CA 1
ATOM 2326 C C . GLU A 1 309 ? -2.422 -3.301 9.590 1.00 90.50 309 GLU A C 1
ATOM 2328 O O . GLU A 1 309 ? -2.834 -2.706 10.591 1.00 90.50 309 GLU A O 1
ATOM 2333 N N . MET A 1 310 ? -3.259 -3.827 8.694 1.00 92.62 310 MET A N 1
ATOM 2334 C CA . MET A 1 310 ? -4.714 -3.805 8.862 1.00 92.62 310 MET A CA 1
ATOM 2335 C C . MET A 1 310 ? -5.154 -4.822 9.919 1.00 92.62 310 MET A C 1
ATOM 2337 O O . MET A 1 310 ? -4.978 -6.026 9.747 1.00 92.62 310 MET A O 1
ATOM 2341 N N . LEU A 1 311 ? -5.768 -4.365 11.009 1.00 90.69 311 LEU A N 1
ATOM 2342 C CA . LEU A 1 311 ? -6.207 -5.238 12.108 1.00 90.69 311 LEU A CA 1
ATOM 2343 C C . LEU A 1 311 ? -7.688 -5.615 12.012 1.00 90.69 311 LEU A C 1
ATOM 2345 O O . LEU A 1 311 ? -8.129 -6.579 12.636 1.00 90.69 311 LEU A O 1
ATOM 2349 N N . GLY A 1 312 ? -8.440 -4.891 11.184 1.00 91.56 312 GLY A N 1
ATOM 2350 C CA . GLY A 1 312 ? -9.830 -5.179 10.860 1.00 91.56 312 GLY A CA 1
ATOM 2351 C C . GLY A 1 312 ? -10.811 -4.200 11.485 1.00 91.56 312 GLY A C 1
ATOM 2352 O O . GLY A 1 312 ? -10.461 -3.065 11.802 1.00 91.56 312 GLY A O 1
ATOM 2353 N N . THR A 1 313 ? -12.064 -4.629 11.621 1.00 91.88 313 THR A N 1
ATOM 2354 C CA . THR A 1 313 ? -13.108 -3.842 12.278 1.00 91.88 313 THR A CA 1
ATOM 2355 C C . THR A 1 313 ? -13.010 -3.925 13.791 1.00 91.88 313 THR A C 1
ATOM 2357 O O . THR A 1 313 ? -12.639 -4.966 14.344 1.00 91.88 313 THR A O 1
ATOM 2360 N N . ILE A 1 314 ? -13.403 -2.840 14.453 1.00 89.56 314 ILE A N 1
ATOM 2361 C CA . ILE A 1 314 ? -13.489 -2.774 15.908 1.00 89.56 314 ILE A CA 1
ATOM 2362 C C . ILE A 1 314 ? -14.889 -2.407 16.388 1.00 89.56 314 ILE A C 1
ATOM 2364 O O . ILE A 1 314 ? -15.620 -1.669 15.727 1.00 89.56 314 ILE A O 1
ATOM 2368 N N . THR A 1 315 ? -15.235 -2.895 17.574 1.00 87.44 315 THR A N 1
ATOM 2369 C CA . THR A 1 315 ? -16.423 -2.488 18.331 1.00 87.44 315 THR A CA 1
ATOM 2370 C C . THR A 1 315 ? -16.010 -2.066 19.731 1.00 87.44 315 THR A C 1
ATOM 2372 O O . THR A 1 315 ? -15.154 -2.706 20.340 1.00 87.44 315 THR A O 1
ATOM 2375 N N . LEU A 1 316 ? -16.616 -1.010 20.264 1.00 81.88 316 LEU A N 1
ATOM 2376 C CA . LEU A 1 316 ? -16.347 -0.567 21.628 1.00 81.88 316 LEU A CA 1
ATOM 2377 C C . LEU A 1 316 ? -16.877 -1.605 22.636 1.00 81.88 316 LEU A C 1
ATOM 2379 O O . LEU A 1 316 ? -18.000 -2.079 22.489 1.00 81.88 316 LEU A O 1
ATOM 2383 N N . VAL A 1 317 ? -16.063 -1.980 23.627 1.00 81.00 317 VAL A N 1
ATOM 2384 C CA . VAL A 1 317 ? -16.437 -2.936 24.693 1.00 81.00 317 VAL A CA 1
ATOM 2385 C C . VAL A 1 317 ? -16.721 -2.196 25.987 1.00 81.00 317 VAL A C 1
ATOM 2387 O O . VAL A 1 317 ? -17.757 -2.405 26.607 1.00 81.00 317 VAL A O 1
ATOM 2390 N N . GLU A 1 318 ? -15.805 -1.311 26.370 1.00 72.50 318 GLU A N 1
ATOM 2391 C CA . GLU A 1 318 ? -15.950 -0.433 27.522 1.00 72.50 318 GLU A CA 1
ATOM 2392 C C . GLU A 1 318 ? -15.516 0.972 27.113 1.00 72.50 318 GLU A C 1
ATOM 2394 O O . GLU A 1 318 ? -14.405 1.184 26.611 1.00 72.50 318 GLU A O 1
ATOM 2399 N N . SER A 1 319 ? -16.403 1.941 27.331 1.00 61.19 319 SER A N 1
ATOM 2400 C CA . SER A 1 319 ? -16.031 3.348 27.301 1.00 61.19 319 SER A CA 1
ATOM 2401 C C . SER A 1 319 ? -15.225 3.643 28.564 1.00 61.19 319 SER A C 1
ATOM 2403 O O . SER A 1 319 ? -15.767 3.547 29.669 1.00 61.19 319 SER A O 1
ATOM 2405 N N . GLY A 1 320 ? -13.953 4.022 28.425 1.00 59.66 320 GLY A N 1
ATOM 2406 C CA . GLY A 1 320 ? -13.280 4.733 29.508 1.00 59.66 320 GLY A CA 1
ATOM 2407 C C . GLY A 1 320 ? -13.968 6.075 29.778 1.00 59.66 320 GLY A C 1
ATOM 2408 O O . GLY A 1 320 ? -14.957 6.436 29.129 1.00 59.66 320 GLY A O 1
ATOM 2409 N N . SER A 1 321 ? -13.449 6.841 30.737 1.00 59.06 321 SER A N 1
ATOM 2410 C CA . SER A 1 321 ? -13.844 8.245 30.839 1.00 59.06 321 SER A CA 1
ATOM 2411 C C . SER A 1 321 ? -13.523 8.931 29.510 1.00 59.06 321 SER A C 1
ATOM 2413 O O . SER A 1 321 ? -12.392 8.845 29.033 1.00 59.06 321 SER A O 1
ATOM 2415 N N . VAL A 1 322 ? -14.496 9.619 28.906 1.00 59.75 322 VAL A N 1
ATOM 2416 C CA . VAL A 1 322 ? -14.259 10.414 27.688 1.00 59.75 322 VAL A CA 1
ATOM 2417 C C . VAL A 1 322 ? -13.169 11.466 27.931 1.00 59.75 322 VAL A C 1
ATOM 2419 O O . VAL A 1 322 ? -12.453 11.822 27.000 1.00 59.75 322 VAL A O 1
ATOM 2422 N N . ASP A 1 323 ? -12.998 11.896 29.186 1.00 61.50 323 ASP A N 1
ATOM 2423 C CA . ASP A 1 323 ? -11.945 12.825 29.601 1.00 61.50 323 ASP A CA 1
ATOM 2424 C C . ASP A 1 323 ? -10.538 12.207 29.527 1.00 61.50 323 ASP A C 1
ATOM 2426 O O . ASP A 1 323 ? -9.568 12.933 29.314 1.00 61.50 323 ASP A O 1
ATOM 2430 N N . ASP A 1 324 ? -10.430 10.880 29.650 1.00 66.75 324 ASP A N 1
ATOM 2431 C CA . ASP A 1 324 ? -9.158 10.154 29.567 1.00 66.75 324 ASP A CA 1
ATOM 2432 C C . ASP A 1 324 ? -8.852 9.683 28.134 1.00 66.75 324 ASP A C 1
ATOM 2434 O O . ASP A 1 324 ? -7.723 9.303 27.852 1.00 66.75 324 ASP A O 1
ATOM 2438 N N . ALA A 1 325 ? -9.841 9.702 27.227 1.00 74.50 325 ALA A N 1
ATOM 2439 C CA . ALA A 1 325 ? -9.741 9.283 25.819 1.00 74.50 325 ALA A CA 1
ATOM 2440 C C . ALA A 1 325 ? -9.137 7.880 25.578 1.00 74.50 325 ALA A C 1
ATOM 2442 O O . ALA A 1 325 ? -8.677 7.567 24.474 1.00 74.50 325 ALA A O 1
ATOM 2443 N N . ILE A 1 326 ? -9.194 7.026 26.601 1.00 80.88 326 ILE A N 1
ATOM 2444 C CA . ILE A 1 326 ? -8.770 5.630 26.556 1.00 80.88 326 ILE A CA 1
ATOM 2445 C C . ILE A 1 326 ? -10.009 4.750 26.420 1.00 80.88 326 ILE A C 1
ATOM 2447 O O . ILE A 1 326 ? -10.943 4.826 27.219 1.00 80.88 326 ILE A O 1
ATOM 2451 N N . TYR A 1 327 ? -10.011 3.885 25.412 1.00 82.38 327 TYR A N 1
ATOM 2452 C CA . TYR A 1 327 ? -11.149 3.033 25.083 1.00 82.38 327 TYR A CA 1
ATOM 2453 C C . TYR A 1 327 ? -10.720 1.576 24.990 1.00 82.38 327 TYR A C 1
ATOM 2455 O O . TYR A 1 327 ? -9.725 1.264 24.339 1.00 82.38 327 TYR A O 1
ATOM 2463 N N . THR A 1 328 ? -11.501 0.667 25.574 1.00 86.00 328 THR A N 1
ATOM 2464 C CA . THR A 1 328 ? -11.301 -0.766 25.335 1.00 86.00 328 THR A CA 1
ATOM 2465 C C . THR A 1 328 ? -12.160 -1.193 24.161 1.00 86.00 328 THR A C 1
ATOM 2467 O O . THR A 1 328 ? -13.387 -1.049 24.183 1.00 86.00 328 THR A O 1
ATOM 2470 N N . VAL A 1 329 ? -11.521 -1.736 23.129 1.00 87.62 329 VAL A N 1
ATOM 2471 C CA . VAL A 1 329 ? -12.193 -2.181 21.908 1.00 87.62 329 VAL A CA 1
ATOM 2472 C C . VAL A 1 329 ? -11.975 -3.667 21.665 1.00 87.62 329 VAL A C 1
ATOM 2474 O O . VAL A 1 329 ? -10.930 -4.233 21.987 1.00 87.62 329 VAL A O 1
ATOM 2477 N N . GLN A 1 330 ? -12.976 -4.292 21.058 1.00 90.44 330 GLN A N 1
ATOM 2478 C CA . GLN A 1 330 ? -12.917 -5.643 20.531 1.00 90.44 330 GLN A CA 1
ATOM 2479 C C . GLN A 1 330 ? -12.560 -5.561 19.052 1.00 90.44 330 GLN A C 1
ATOM 2481 O O . GLN A 1 330 ? -13.264 -4.899 18.292 1.00 90.44 330 GLN A O 1
ATOM 2486 N N . VAL A 1 331 ? -11.528 -6.279 18.623 1.00 89.81 331 VAL A N 1
ATOM 2487 C CA . VAL A 1 331 ? -11.288 -6.532 17.198 1.00 89.81 331 VAL A CA 1
ATOM 2488 C C . VAL A 1 331 ? -12.122 -7.730 16.747 1.00 89.81 331 VAL A C 1
ATOM 2490 O O . VAL A 1 331 ? -12.196 -8.759 17.423 1.00 89.81 331 VAL A O 1
ATOM 2493 N N . THR A 1 332 ? -12.774 -7.612 15.591 1.00 88.25 332 THR A N 1
ATOM 2494 C CA . THR A 1 332 ? -13.635 -8.684 15.064 1.00 88.25 332 THR A CA 1
ATOM 2495 C C . THR A 1 332 ? -12.838 -9.937 14.690 1.00 88.25 332 THR A C 1
ATOM 2497 O O . THR A 1 332 ? -13.355 -11.047 14.800 1.00 88.25 332 THR A O 1
ATOM 2500 N N . HIS A 1 333 ? -11.571 -9.776 14.299 1.00 87.12 333 HIS A N 1
ATOM 2501 C CA . HIS A 1 333 ? -10.654 -10.880 14.013 1.00 87.12 333 HIS A CA 1
ATOM 2502 C C . HIS A 1 333 ? -9.556 -10.935 15.066 1.00 87.12 333 HIS A C 1
ATOM 2504 O O . HIS A 1 333 ? -9.148 -9.882 15.556 1.00 87.12 333 HIS A O 1
ATOM 2510 N N . PRO A 1 334 ? -9.075 -12.138 15.423 1.00 87.06 334 PRO A N 1
ATOM 2511 C CA . PRO A 1 334 ? -7.961 -12.253 16.344 1.00 87.06 334 PRO A CA 1
ATOM 2512 C C . PRO A 1 334 ? -6.737 -11.539 15.767 1.00 87.06 334 PRO A C 1
ATOM 2514 O O . PRO A 1 334 ? -6.369 -11.753 14.612 1.00 87.06 334 PRO A O 1
ATOM 2517 N N . LEU A 1 335 ? -6.095 -10.714 16.588 1.00 83.88 335 LEU A N 1
ATOM 2518 C CA . LEU A 1 335 ? -4.795 -10.141 16.298 1.00 83.88 335 LEU A CA 1
ATOM 2519 C C . LEU A 1 335 ? -3.801 -11.285 16.004 1.00 83.88 335 LEU A C 1
ATOM 2521 O O . LEU A 1 335 ? -3.777 -12.284 16.735 1.00 83.88 335 LEU A O 1
ATOM 2525 N N . PRO A 1 336 ? -2.966 -11.158 14.961 1.00 77.94 336 PRO A N 1
ATOM 2526 C CA . PRO A 1 336 ? -1.969 -12.162 14.626 1.00 77.94 336 PRO A CA 1
ATOM 2527 C C . PRO A 1 336 ? -1.021 -12.441 15.787 1.00 77.94 336 PRO A C 1
ATOM 2529 O O . PRO A 1 336 ? -0.734 -11.552 16.588 1.00 77.94 336 PRO A O 1
ATOM 2532 N N . GLN A 1 337 ? -0.449 -13.644 15.859 1.00 79.06 337 GLN A N 1
ATOM 2533 C CA . GLN A 1 337 ? 0.474 -13.964 16.950 1.00 79.06 337 GLN A CA 1
ATOM 2534 C C . GLN A 1 337 ? 1.690 -13.040 16.986 1.00 79.06 337 GLN A C 1
ATOM 2536 O O . GLN A 1 337 ? 2.120 -12.689 18.076 1.00 79.06 337 GLN A O 1
ATOM 2541 N N . HIS A 1 338 ? 2.238 -12.613 15.847 1.00 76.62 338 HIS A N 1
ATOM 2542 C CA . HIS A 1 338 ? 3.372 -11.683 15.823 1.00 76.62 338 HIS A CA 1
ATOM 2543 C C . HIS A 1 338 ? 2.967 -10.270 16.261 1.00 76.62 338 HIS A C 1
ATOM 2545 O O . HIS A 1 338 ? 3.777 -9.557 16.848 1.00 76.62 338 HIS A O 1
ATOM 2551 N N . VAL A 1 339 ? 1.718 -9.861 16.020 1.00 73.56 339 VAL A N 1
ATOM 2552 C CA . VAL A 1 339 ? 1.124 -8.635 16.578 1.00 73.56 339 VAL A CA 1
ATOM 2553 C C . VAL A 1 339 ? 0.967 -8.813 18.087 1.00 73.56 339 VAL A C 1
ATOM 2555 O O . VAL A 1 339 ? 1.619 -8.109 18.843 1.00 73.56 339 VAL A O 1
ATOM 2558 N N . CYS A 1 340 ? 0.240 -9.830 18.550 1.00 75.56 340 CYS A N 1
ATOM 2559 C CA . CYS A 1 340 ? 0.078 -10.122 19.973 1.00 75.56 340 CYS A CA 1
ATOM 2560 C C . CYS A 1 340 ? 1.402 -10.278 20.714 1.00 75.56 340 CYS A C 1
ATOM 2562 O O . CYS A 1 340 ? 1.523 -9.747 21.800 1.00 75.56 340 CYS A O 1
ATOM 2564 N N . ARG A 1 341 ? 2.404 -10.970 20.166 1.00 75.19 341 ARG A N 1
ATOM 2565 C CA . ARG A 1 341 ? 3.726 -11.097 20.795 1.00 75.19 341 ARG A CA 1
ATOM 2566 C C . ARG A 1 341 ? 4.377 -9.730 20.916 1.00 75.19 341 ARG A C 1
ATOM 2568 O O . ARG A 1 341 ? 4.786 -9.397 22.012 1.00 75.19 341 ARG A O 1
ATOM 2575 N N . ARG A 1 342 ? 4.397 -8.923 19.848 1.00 69.75 342 ARG A N 1
ATOM 2576 C CA . ARG A 1 342 ? 4.901 -7.540 19.904 1.00 69.75 342 ARG A CA 1
ATOM 2577 C C . ARG A 1 342 ? 4.143 -6.675 20.920 1.00 69.75 342 ARG A C 1
ATOM 2579 O O . ARG A 1 342 ? 4.756 -5.793 21.497 1.00 69.75 342 ARG A O 1
ATOM 2586 N N . TRP A 1 343 ? 2.841 -6.908 21.115 1.00 70.00 343 TRP A N 1
ATOM 2587 C CA . TRP A 1 343 ? 1.968 -6.073 21.955 1.00 70.00 343 TRP A CA 1
ATOM 2588 C C . TRP A 1 343 ? 1.876 -6.555 23.414 1.00 70.00 343 TRP A C 1
ATOM 2590 O O . TRP A 1 343 ? 1.664 -5.742 24.302 1.00 70.00 343 TRP A O 1
ATOM 2600 N N . LEU A 1 344 ? 2.000 -7.863 23.664 1.00 61.31 344 LEU A N 1
ATOM 2601 C CA . LEU A 1 344 ? 1.842 -8.523 24.970 1.00 61.31 344 LEU A CA 1
ATOM 2602 C C . LEU A 1 344 ? 3.185 -8.890 25.616 1.00 61.31 344 LEU A C 1
ATOM 2604 O O . LEU A 1 344 ? 3.203 -9.256 26.787 1.00 61.31 344 LEU A O 1
ATOM 2608 N N . SER A 1 345 ? 4.316 -8.827 24.896 1.00 51.38 345 SER A N 1
ATOM 2609 C CA . SER A 1 345 ? 5.634 -9.221 25.431 1.00 51.38 345 SER A CA 1
ATOM 2610 C C . SER A 1 345 ? 6.175 -8.322 26.548 1.00 51.38 345 SER A C 1
ATOM 2612 O O . SER A 1 345 ? 7.281 -8.556 27.025 1.00 51.38 345 SER A O 1
ATOM 2614 N N . CYS A 1 346 ? 5.414 -7.331 26.998 1.00 45.94 346 CYS A N 1
ATOM 2615 C CA . CYS A 1 346 ? 5.749 -6.493 28.141 1.00 45.94 346 CYS A CA 1
ATOM 2616 C C . CYS A 1 346 ? 4.748 -6.752 29.274 1.00 45.94 346 CYS A C 1
ATOM 2618 O O . CYS A 1 346 ? 3.891 -5.923 29.559 1.00 45.94 346 CYS A O 1
ATOM 2620 N N . GLY A 1 347 ? 4.834 -7.926 29.909 1.00 42.59 347 GLY A N 1
ATOM 2621 C CA . GLY A 1 347 ? 4.011 -8.212 31.088 1.00 42.59 347 GLY A CA 1
ATOM 2622 C C . GLY A 1 347 ? 3.817 -9.681 31.450 1.00 42.59 347 GLY A C 1
ATOM 2623 O O . GLY A 1 347 ? 2.680 -10.080 31.676 1.00 42.59 347 GLY A O 1
ATOM 2624 N N . CYS A 1 348 ? 4.891 -10.472 31.526 1.00 33.72 348 CYS A N 1
ATOM 2625 C CA . CYS A 1 348 ? 4.988 -11.673 32.369 1.00 33.72 348 CYS A CA 1
ATOM 2626 C C . CYS A 1 348 ? 6.429 -11.820 32.858 1.00 33.72 348 CYS A C 1
ATOM 2628 O O . CYS A 1 348 ? 7.329 -11.848 31.987 1.00 33.72 348 CYS A O 1
#